Protein AF-A0A9D3RNU0-F1 (afdb_monomer)

Mean predicted aligned error: 7.94 Å

Structure (mmCIF, N/CA/C/O backbone):
data_AF-A0A9D3RNU0-F1
#
_entry.id   AF-A0A9D3RNU0-F1
#
loop_
_atom_site.group_PDB
_atom_site.id
_atom_site.type_symbol
_atom_site.label_atom_id
_atom_site.label_alt_id
_atom_site.label_comp_id
_atom_site.label_asym_id
_atom_site.label_entity_id
_atom_site.label_seq_id
_atom_site.pdbx_PDB_ins_code
_atom_site.Cartn_x
_atom_site.Cartn_y
_atom_site.Cartn_z
_atom_site.occupancy
_atom_site.B_iso_or_equiv
_atom_site.auth_seq_id
_atom_site.auth_comp_id
_atom_site.auth_asym_id
_atom_site.auth_atom_id
_atom_site.pdbx_PDB_model_num
ATOM 1 N N . MET A 1 1 ? -12.317 -7.327 4.737 1.00 37.78 1 MET A N 1
ATOM 2 C CA . MET A 1 1 ? -13.292 -6.583 3.908 1.00 37.78 1 MET A CA 1
ATOM 3 C C . MET A 1 1 ? -12.790 -5.153 3.764 1.00 37.78 1 MET A C 1
ATOM 5 O O . MET A 1 1 ? -12.580 -4.507 4.781 1.00 37.78 1 MET A O 1
ATOM 9 N N . VAL A 1 2 ? -12.544 -4.694 2.536 1.00 40.94 2 VAL A N 1
ATOM 10 C CA . VAL A 1 2 ? -12.049 -3.340 2.224 1.00 40.94 2 VAL A CA 1
ATOM 11 C C . VAL A 1 2 ? -13.162 -2.317 2.520 1.00 40.94 2 VAL A C 1
ATOM 13 O O . VAL A 1 2 ? -14.301 -2.524 2.070 1.00 40.94 2 VAL A O 1
ATOM 16 N N . PRO A 1 3 ? -12.925 -1.252 3.308 1.00 47.69 3 PRO A N 1
ATOM 17 C CA . PRO A 1 3 ? -13.948 -0.243 3.524 1.00 47.69 3 PRO A CA 1
ATOM 18 C C . PRO A 1 3 ? -14.305 0.483 2.220 1.00 47.69 3 PRO A C 1
ATOM 20 O O . PRO A 1 3 ? -13.454 0.737 1.377 1.00 47.69 3 PRO A O 1
ATOM 23 N N . LYS A 1 4 ? -15.586 0.805 2.018 1.00 45.31 4 LYS A N 1
ATOM 24 C CA . LYS A 1 4 ? -16.019 1.540 0.822 1.00 45.31 4 LYS A CA 1
ATOM 25 C C . LYS A 1 4 ? -15.764 3.026 1.058 1.00 45.31 4 LYS A C 1
ATOM 27 O O . LYS A 1 4 ? -16.516 3.662 1.787 1.00 45.31 4 LYS A O 1
ATOM 32 N N . TRP A 1 5 ? -14.700 3.547 0.464 1.00 51.19 5 TRP A N 1
ATOM 33 C CA . TRP A 1 5 ? -14.446 4.981 0.358 1.00 51.19 5 TRP A CA 1
ATOM 34 C C . TRP A 1 5 ? -14.867 5.419 -1.049 1.00 51.19 5 TRP A C 1
ATOM 36 O O . TRP A 1 5 ? -14.580 4.711 -2.015 1.00 51.19 5 TRP A O 1
ATOM 46 N N . ASN A 1 6 ? -15.492 6.588 -1.194 1.00 46.59 6 ASN A N 1
ATOM 47 C CA . ASN A 1 6 ? -15.683 7.230 -2.499 1.00 46.59 6 ASN A CA 1
ATOM 48 C C . ASN A 1 6 ? -14.357 7.873 -2.952 1.00 46.59 6 ASN A C 1
ATOM 50 O O . ASN A 1 6 ? -14.267 9.083 -3.145 1.00 46.59 6 ASN A O 1
ATOM 54 N N . VAL A 1 7 ? -13.302 7.061 -3.075 1.00 53.31 7 VAL A N 1
ATOM 55 C CA . VAL A 1 7 ? -12.065 7.460 -3.761 1.00 53.31 7 VAL A CA 1
ATOM 56 C C . VAL A 1 7 ? -12.367 7.468 -5.261 1.00 53.31 7 VAL A C 1
ATOM 58 O O . VAL A 1 7 ? -13.111 6.595 -5.722 1.00 53.31 7 VAL A O 1
ATOM 61 N N . PRO A 1 8 ? -11.846 8.429 -6.046 1.00 50.91 8 PRO A N 1
ATOM 62 C CA . PRO A 1 8 ? -11.987 8.392 -7.495 1.00 50.91 8 PRO A CA 1
ATOM 63 C C . PRO A 1 8 ? -11.598 7.005 -8.029 1.00 50.91 8 PRO A C 1
ATOM 65 O O . PRO A 1 8 ? -10.488 6.531 -7.802 1.00 50.91 8 PRO A O 1
ATOM 68 N N . LYS A 1 9 ? -12.523 6.343 -8.737 1.00 57.38 9 LYS A N 1
ATOM 69 C CA . LYS A 1 9 ? -12.313 4.997 -9.311 1.00 57.38 9 LYS A CA 1
ATOM 70 C C . LYS A 1 9 ? -11.176 4.945 -10.340 1.00 57.38 9 LYS A C 1
ATOM 72 O O . LYS A 1 9 ? -10.755 3.863 -10.732 1.00 57.38 9 LYS A O 1
ATOM 77 N N . ARG A 1 10 ? -10.702 6.098 -10.822 1.00 72.56 10 ARG A N 1
ATOM 78 C CA . ARG A 1 10 ? -9.582 6.170 -11.764 1.00 72.56 10 ARG A CA 1
ATOM 79 C C . ARG A 1 10 ? -8.292 5.825 -11.014 1.00 72.56 10 ARG A C 1
ATOM 81 O O . ARG A 1 10 ? -7.988 6.452 -10.004 1.00 72.56 10 ARG A O 1
ATOM 88 N N . ASN A 1 11 ? -7.561 4.831 -11.514 1.00 84.75 11 ASN A N 1
ATOM 89 C CA . ASN A 1 11 ? -6.254 4.390 -11.009 1.00 84.75 11 ASN A CA 1
ATOM 90 C C . ASN A 1 11 ? -6.257 3.778 -9.598 1.00 84.75 11 ASN A C 1
ATOM 92 O O . ASN A 1 11 ? -5.215 3.749 -8.950 1.00 84.75 11 ASN A O 1
ATOM 96 N N . THR A 1 12 ? -7.401 3.298 -9.098 1.00 86.25 12 THR A N 1
ATOM 97 C CA . THR A 1 12 ? -7.461 2.575 -7.819 1.00 86.25 12 THR A CA 1
ATOM 98 C C . THR A 1 12 ? -7.912 1.133 -8.000 1.00 86.25 12 THR A C 1
ATOM 100 O O . THR A 1 12 ? -8.832 0.846 -8.765 1.00 86.25 12 THR A O 1
ATOM 103 N N . VAL A 1 13 ? -7.256 0.216 -7.288 1.00 89.06 13 VAL A N 1
ATOM 104 C CA . VAL A 1 13 ? -7.530 -1.225 -7.333 1.00 89.06 13 VAL A CA 1
ATOM 105 C C . VAL A 1 13 ? -7.698 -1.750 -5.910 1.00 89.06 13 VAL A C 1
ATOM 107 O O . VAL A 1 13 ? -6.865 -1.502 -5.041 1.00 89.06 13 VAL A O 1
ATOM 110 N N . CYS A 1 14 ? -8.790 -2.475 -5.663 1.00 88.62 14 CYS A N 1
ATOM 111 C CA . CYS A 1 14 ? -8.985 -3.220 -4.422 1.00 88.62 14 CYS A CA 1
ATOM 112 C C . CYS A 1 14 ? -8.319 -4.591 -4.560 1.00 88.62 14 CYS A C 1
ATOM 114 O O . CYS A 1 14 ? -8.783 -5.418 -5.345 1.00 88.62 14 CYS A O 1
ATOM 116 N N . LEU A 1 15 ? -7.274 -4.836 -3.779 1.00 89.94 15 LEU A N 1
ATOM 117 C CA . LEU A 1 15 ? -6.535 -6.093 -3.755 1.00 89.94 15 LEU A CA 1
ATOM 118 C C . LEU A 1 15 ? -6.904 -6.893 -2.507 1.00 89.94 15 LEU A C 1
ATOM 120 O O . LEU A 1 15 ? -6.940 -6.362 -1.393 1.00 89.94 15 LEU A O 1
ATOM 124 N N . CYS A 1 16 ? -7.173 -8.182 -2.695 1.00 90.31 16 CYS A N 1
ATOM 125 C CA . CYS A 1 16 ? -7.203 -9.159 -1.615 1.00 90.31 16 CYS A CA 1
ATOM 126 C C . CYS A 1 16 ? -5.868 -9.889 -1.655 1.00 90.31 16 CYS A C 1
ATOM 128 O O . CYS A 1 16 ? -5.707 -10.806 -2.450 1.00 90.31 16 CYS A O 1
ATOM 130 N N . GLN A 1 17 ? -4.937 -9.440 -0.823 1.00 89.69 17 GLN A N 1
ATOM 131 C CA . GLN A 1 17 ? -3.545 -9.869 -0.837 1.00 89.69 17 GLN A CA 1
ATOM 132 C C . GLN A 1 17 ? -3.482 -11.345 -0.456 1.00 89.69 17 GLN A C 1
ATOM 134 O O . GLN A 1 17 ? -3.903 -11.734 0.647 1.00 89.69 17 GLN A O 1
ATOM 139 N N . ARG A 1 18 ? -3.048 -12.161 -1.416 1.00 91.75 18 ARG A N 1
ATOM 140 C CA . ARG A 1 18 ? -3.060 -13.619 -1.342 1.00 91.75 18 ARG A CA 1
ATOM 141 C C . ARG A 1 18 ? -1.631 -14.129 -1.473 1.00 91.75 18 ARG A C 1
ATOM 143 O O . ARG A 1 18 ? -0.861 -13.586 -2.245 1.00 91.75 18 ARG A O 1
ATOM 150 N N . PHE A 1 19 ? -1.270 -15.137 -0.695 1.00 90.19 19 PHE A N 1
ATOM 151 C CA . PHE A 1 19 ? 0.031 -15.795 -0.783 1.00 90.19 19 PHE A CA 1
ATOM 152 C C . PHE A 1 19 ? -0.128 -17.257 -0.404 1.00 90.19 19 PHE A C 1
ATOM 154 O O . PHE A 1 19 ? -0.797 -17.553 0.596 1.00 90.19 19 PHE A O 1
ATOM 161 N N . ASN A 1 20 ? 0.457 -18.157 -1.197 1.00 89.75 20 ASN A N 1
ATOM 162 C CA . ASN A 1 20 ? 0.258 -19.604 -1.089 1.00 89.75 20 ASN A CA 1
ATOM 163 C C . ASN A 1 20 ? -1.231 -19.968 -0.967 1.00 89.75 20 ASN A C 1
ATOM 165 O O . ASN A 1 20 ? -1.643 -20.700 -0.062 1.00 89.75 20 ASN A O 1
ATOM 169 N N . ASN A 1 21 ? -2.054 -19.384 -1.849 1.00 89.81 21 ASN A N 1
ATOM 170 C CA . ASN A 1 21 ? -3.502 -19.566 -1.906 1.00 89.81 21 ASN A CA 1
ATOM 171 C C . ASN A 1 21 ? -4.257 -19.216 -0.601 1.00 89.81 21 ASN A C 1
ATOM 173 O O . ASN A 1 21 ? -5.359 -19.707 -0.344 1.00 89.81 21 ASN A O 1
ATOM 177 N N . ARG A 1 22 ? -3.684 -18.354 0.248 1.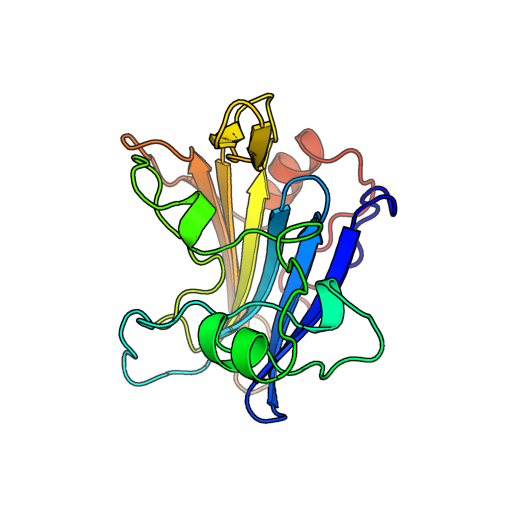00 88.06 22 ARG A N 1
ATOM 178 C CA . ARG A 1 22 ? -4.315 -17.867 1.485 1.00 88.06 22 ARG A CA 1
ATOM 179 C C . ARG A 1 22 ? -4.413 -16.352 1.481 1.00 88.06 22 ARG A C 1
ATOM 181 O O . ARG A 1 22 ? -3.453 -15.667 1.155 1.00 88.06 22 ARG A O 1
ATOM 188 N N . TYR A 1 23 ? -5.573 -15.827 1.867 1.00 88.62 23 TYR A N 1
ATOM 189 C CA . TYR A 1 23 ? -5.774 -14.388 2.026 1.00 88.62 23 TYR A CA 1
ATOM 190 C C . TYR A 1 23 ? -5.229 -13.911 3.368 1.00 88.62 23 TYR A C 1
ATOM 192 O O . TYR A 1 23 ? -5.632 -14.423 4.414 1.00 88.62 23 TYR A O 1
ATOM 200 N N . HIS A 1 24 ? -4.383 -12.885 3.337 1.00 85.00 24 HIS A N 1
ATOM 201 C CA . HIS A 1 24 ? -3.739 -12.343 4.539 1.00 85.00 24 HIS A CA 1
ATOM 202 C C . HIS A 1 24 ? -4.326 -10.990 4.932 1.00 85.00 24 HIS A C 1
ATOM 204 O O . HIS A 1 24 ? -4.732 -10.772 6.076 1.00 85.00 24 HIS A O 1
ATOM 210 N N . PHE A 1 25 ? -4.437 -10.080 3.968 1.00 87.06 25 PHE A N 1
ATOM 211 C CA . PHE A 1 25 ? -4.963 -8.738 4.186 1.00 87.06 25 PHE A CA 1
ATOM 212 C C . PHE A 1 25 ? -5.603 -8.180 2.918 1.00 87.06 25 PHE A C 1
ATOM 214 O O . PHE A 1 25 ? -5.673 -8.837 1.882 1.00 87.06 25 PHE A O 1
ATOM 221 N N . ALA A 1 26 ? -6.159 -6.979 3.010 1.00 88.06 26 ALA A N 1
ATOM 222 C CA . ALA A 1 26 ? -6.728 -6.304 1.859 1.00 88.06 26 ALA A CA 1
ATOM 223 C C . ALA A 1 26 ? -6.190 -4.884 1.748 1.00 88.06 26 ALA A C 1
ATOM 225 O O . ALA A 1 26 ? -6.038 -4.204 2.761 1.00 88.06 26 ALA A O 1
ATOM 226 N N . THR A 1 27 ? -5.959 -4.429 0.524 1.00 87.75 27 THR A N 1
ATOM 227 C CA . THR A 1 27 ? -5.306 -3.151 0.243 1.00 87.75 27 THR A CA 1
ATOM 228 C C . THR A 1 27 ? -6.082 -2.397 -0.823 1.00 87.75 27 THR A C 1
ATOM 230 O O . THR A 1 27 ? -6.485 -2.974 -1.830 1.00 87.75 27 THR A O 1
ATOM 233 N N . LEU A 1 28 ? -6.304 -1.100 -0.610 1.00 87.12 28 LEU A N 1
ATOM 234 C CA . LEU A 1 28 ? -6.672 -0.195 -1.692 1.00 87.12 28 LEU A CA 1
ATOM 235 C C . LEU A 1 28 ? -5.388 0.411 -2.244 1.00 87.12 28 LEU A C 1
ATOM 237 O O . LEU A 1 28 ? -4.721 1.196 -1.568 1.00 87.12 28 LEU A O 1
ATOM 241 N N . TYR A 1 29 ? -5.052 0.036 -3.466 1.00 88.94 29 TYR A N 1
ATOM 242 C CA . TYR A 1 29 ? -3.827 0.438 -4.130 1.00 88.94 29 TYR A CA 1
ATOM 243 C C . TYR A 1 29 ? -4.099 1.536 -5.156 1.00 88.94 29 TYR A C 1
ATOM 245 O O . TYR A 1 29 ? -5.125 1.500 -5.836 1.00 88.94 29 TYR A O 1
ATOM 253 N N . ASN A 1 30 ? -3.196 2.509 -5.273 1.00 89.50 30 ASN A N 1
ATOM 254 C CA . ASN A 1 30 ? -3.224 3.521 -6.322 1.00 89.50 30 ASN A CA 1
ATOM 255 C C . ASN A 1 30 ? -2.161 3.196 -7.374 1.00 89.50 30 ASN A C 1
ATOM 257 O O . ASN A 1 30 ? -0.973 3.305 -7.088 1.00 89.50 30 ASN A O 1
ATOM 261 N N . THR A 1 31 ? -2.574 2.837 -8.587 1.00 91.00 31 THR A N 1
ATOM 262 C CA . THR A 1 31 ? -1.656 2.430 -9.661 1.00 91.00 31 THR A CA 1
ATOM 263 C C . THR A 1 31 ? -0.909 3.600 -10.294 1.00 91.00 31 THR A C 1
ATOM 265 O O . THR A 1 31 ? 0.168 3.404 -10.842 1.00 91.00 31 THR A O 1
ATOM 268 N N . TYR A 1 32 ? -1.437 4.823 -10.188 1.00 89.06 32 TYR A N 1
ATOM 269 C CA . TYR A 1 32 ? -0.759 6.027 -10.678 1.00 89.06 32 TYR A CA 1
ATOM 270 C C . TYR A 1 32 ? 0.329 6.493 -9.706 1.00 89.06 32 TYR A C 1
ATOM 272 O O . TYR A 1 32 ? 1.450 6.773 -10.109 1.00 89.06 32 TYR A O 1
ATOM 280 N N . HIS A 1 33 ? 0.009 6.526 -8.412 1.00 88.38 33 HIS A N 1
ATOM 281 C CA . HIS A 1 33 ? 0.956 6.908 -7.359 1.00 88.38 33 HIS A CA 1
ATOM 282 C C . HIS A 1 33 ? 1.867 5.750 -6.918 1.00 88.38 33 HIS A C 1
ATOM 284 O O . HIS A 1 33 ? 2.814 5.976 -6.169 1.00 88.38 33 HIS A O 1
ATOM 290 N N . ARG A 1 34 ? 1.574 4.523 -7.371 1.00 92.12 34 ARG A N 1
ATOM 291 C CA . ARG A 1 34 ? 2.289 3.272 -7.067 1.00 92.12 34 ARG A CA 1
ATOM 292 C C . ARG A 1 34 ? 2.453 3.010 -5.569 1.00 92.12 34 ARG A C 1
ATOM 294 O O . ARG A 1 34 ? 3.485 2.538 -5.101 1.00 92.12 34 ARG A O 1
ATOM 301 N N . ILE A 1 35 ? 1.398 3.287 -4.808 1.00 87.81 35 ILE A N 1
ATOM 302 C CA . ILE A 1 35 ? 1.373 3.126 -3.351 1.00 87.81 35 ILE A CA 1
ATOM 303 C C . ILE A 1 35 ? 0.053 2.538 -2.867 1.00 87.81 35 ILE A C 1
ATOM 305 O O . ILE A 1 35 ? -1.021 2.777 -3.424 1.00 87.81 35 ILE A O 1
ATOM 309 N N . ALA A 1 36 ? 0.129 1.823 -1.750 1.00 87.69 36 ALA A N 1
ATOM 310 C CA . ALA A 1 36 ? -1.043 1.469 -0.972 1.00 87.69 36 ALA A CA 1
ATOM 311 C C . ALA A 1 36 ? -1.615 2.730 -0.298 1.00 87.69 36 ALA A C 1
ATOM 313 O O . ALA A 1 36 ? -0.942 3.374 0.505 1.00 87.69 36 ALA A O 1
ATOM 314 N N . ILE A 1 37 ? -2.865 3.078 -0.616 1.00 84.12 37 ILE A N 1
ATOM 315 C CA . ILE A 1 37 ? -3.596 4.171 0.045 1.00 84.12 37 ILE A CA 1
ATOM 316 C C . ILE A 1 37 ? -3.939 3.744 1.470 1.00 84.12 37 ILE A C 1
ATOM 318 O O . ILE A 1 37 ? -3.731 4.498 2.420 1.00 84.12 37 ILE A O 1
ATOM 322 N N . TYR A 1 38 ? -4.457 2.525 1.618 1.00 83.62 38 TYR A N 1
ATOM 323 C CA . TYR A 1 38 ? -4.626 1.887 2.914 1.00 83.62 38 TYR A CA 1
ATOM 324 C C . TYR A 1 38 ? -4.607 0.365 2.800 1.00 83.62 38 TYR A C 1
ATOM 326 O O . TYR A 1 38 ? -4.964 -0.200 1.765 1.00 83.62 38 TYR A O 1
ATOM 334 N N . SER A 1 39 ? -4.270 -0.286 3.907 1.00 86.19 39 SER A N 1
ATOM 335 C CA . SER A 1 39 ? -4.348 -1.731 4.104 1.00 86.19 39 SER A CA 1
ATOM 336 C C . SER A 1 39 ? -5.180 -2.037 5.345 1.00 86.19 39 SER A C 1
ATOM 338 O O . SER A 1 39 ? -5.138 -1.297 6.325 1.00 86.19 39 SER A O 1
ATOM 340 N N . ALA A 1 40 ? -5.943 -3.124 5.310 1.00 85.44 40 ALA A N 1
ATOM 341 C CA . ALA A 1 40 ? -6.768 -3.603 6.409 1.00 85.44 40 ALA A CA 1
ATOM 342 C C . ALA A 1 40 ? -6.533 -5.096 6.628 1.00 85.44 40 ALA A C 1
ATOM 344 O O . ALA A 1 40 ? -6.612 -5.892 5.689 1.00 85.44 40 ALA A O 1
ATOM 345 N N . TYR A 1 41 ? -6.278 -5.478 7.874 1.00 81.88 41 TYR A N 1
ATOM 346 C CA . TYR A 1 41 ? -5.862 -6.830 8.217 1.00 81.88 41 TYR A CA 1
ATOM 347 C C . TYR A 1 41 ? -6.381 -7.264 9.584 1.00 81.88 41 TYR A C 1
ATOM 349 O O . TYR A 1 41 ? -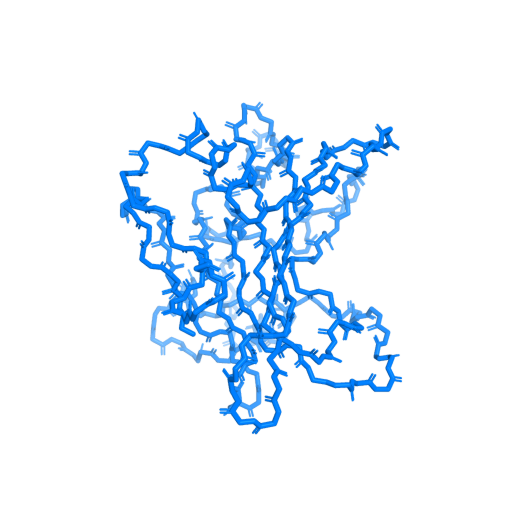6.744 -6.454 10.444 1.00 81.88 41 TYR A O 1
ATOM 357 N N . ARG A 1 42 ? -6.433 -8.586 9.764 1.00 76.38 42 ARG A N 1
ATOM 358 C CA . ARG A 1 42 ? -6.655 -9.210 11.065 1.00 76.38 42 ARG A CA 1
ATOM 359 C C . ARG A 1 42 ? -5.285 -9.522 11.644 1.00 76.38 42 ARG A C 1
ATOM 361 O O . ARG A 1 42 ? -4.619 -10.451 11.213 1.00 76.38 42 ARG A O 1
ATOM 368 N N . PHE A 1 43 ? -4.879 -8.733 12.622 1.00 67.94 43 PHE A N 1
ATOM 369 C CA . PHE A 1 43 ? -3.752 -9.002 13.496 1.00 67.94 43 PHE A CA 1
ATOM 370 C C . PHE A 1 43 ? -4.071 -10.456 14.103 1.00 67.94 43 PHE A C 1
ATOM 372 O O . PHE A 1 43 ? -5.186 -10.686 14.569 1.00 67.94 43 PHE A O 1
ATOM 379 N N . GLN A 1 44 ? -3.137 -11.441 14.086 1.00 62.19 44 GLN A N 1
ATOM 380 C CA . GLN A 1 44 ? -3.043 -12.792 14.776 1.00 62.19 44 GLN A CA 1
ATOM 381 C C . GLN A 1 44 ? -1.674 -13.203 15.476 1.00 62.19 44 GLN A C 1
ATOM 383 O O . GLN A 1 44 ? -0.742 -13.501 14.763 1.00 62.19 44 GLN A O 1
ATOM 388 N N . THR A 1 45 ? -1.474 -13.367 16.794 1.00 54.94 45 THR A N 1
ATOM 389 C CA . THR A 1 45 ? -0.118 -13.472 17.458 1.00 54.94 45 THR A CA 1
ATOM 390 C C . THR A 1 45 ? 0.870 -14.375 16.728 1.00 54.94 45 THR A C 1
ATOM 392 O O . THR A 1 45 ? 0.869 -15.587 16.908 1.00 54.94 45 THR A O 1
ATOM 395 N N . GLY A 1 46 ? 1.698 -13.761 15.881 1.00 53.84 46 GLY A N 1
ATOM 396 C CA . GLY A 1 46 ? 2.816 -14.411 15.228 1.00 53.84 46 GLY A CA 1
ATOM 397 C C . GLY A 1 46 ? 4.006 -14.313 16.162 1.00 53.84 46 GLY A C 1
ATOM 398 O O . GLY A 1 46 ? 4.157 -13.306 16.853 1.00 53.84 46 GLY A O 1
ATOM 399 N N . GLY A 1 47 ? 4.851 -15.339 16.180 1.00 53.78 47 GLY A N 1
ATOM 400 C CA . GLY A 1 47 ? 6.044 -15.418 17.028 1.00 53.78 47 GLY A CA 1
ATOM 401 C C . GLY A 1 47 ? 7.167 -14.444 16.652 1.00 53.78 47 GLY A C 1
ATOM 402 O O . GLY A 1 47 ? 8.326 -14.826 16.715 1.00 53.78 47 GLY A O 1
ATOM 403 N N . GLY A 1 48 ? 6.848 -13.217 16.223 1.00 53.78 48 GLY A N 1
ATOM 404 C CA . GLY A 1 48 ? 7.845 -12.212 15.859 1.00 53.78 48 GLY A CA 1
ATOM 405 C C . GLY A 1 48 ? 8.595 -12.551 14.571 1.00 53.78 48 GLY A C 1
ATOM 406 O O . GLY A 1 48 ? 9.820 -12.578 14.563 1.00 53.78 48 GLY A O 1
ATOM 407 N N . GLY A 1 49 ? 7.871 -12.802 13.475 1.00 55.72 49 GLY A N 1
ATOM 408 C CA . GLY A 1 49 ? 8.496 -12.939 12.157 1.00 55.72 49 GLY A CA 1
ATOM 409 C C . GLY A 1 49 ? 9.264 -11.664 11.791 1.00 55.72 49 GLY A C 1
ATOM 410 O O . GLY A 1 49 ? 8.709 -10.565 11.871 1.00 55.72 49 GLY A O 1
ATOM 411 N N . GLY A 1 50 ? 10.540 -11.815 11.430 1.00 58.25 50 GLY A N 1
ATOM 412 C CA . GLY A 1 50 ? 11.419 -10.714 11.036 1.00 58.25 50 GLY A CA 1
ATOM 413 C C . GLY A 1 50 ? 10.956 -9.982 9.770 1.00 58.25 50 GLY A C 1
ATOM 414 O O . GLY A 1 50 ? 9.927 -10.300 9.166 1.00 58.25 50 GLY A O 1
ATOM 415 N N . ARG A 1 51 ? 11.726 -8.969 9.353 1.00 65.44 51 ARG A N 1
ATOM 416 C CA . ARG A 1 51 ? 11.502 -8.290 8.068 1.00 65.44 51 ARG A CA 1
ATOM 417 C C . ARG A 1 51 ? 11.735 -9.305 6.947 1.00 65.44 51 ARG A C 1
ATOM 419 O O . ARG A 1 51 ? 12.810 -9.893 6.878 1.00 65.44 51 ARG A O 1
ATOM 426 N N . GLU A 1 52 ? 10.729 -9.494 6.100 1.00 72.12 52 GLU A N 1
ATOM 427 C CA . GLU A 1 52 ? 10.867 -10.303 4.889 1.00 72.12 52 GLU A CA 1
ATOM 428 C C . GLU A 1 52 ? 11.967 -9.694 4.007 1.00 72.12 52 GLU A C 1
ATOM 430 O O . GLU A 1 52 ? 12.040 -8.469 3.842 1.00 72.12 52 GLU A O 1
ATOM 435 N N . LYS A 1 53 ? 12.867 -10.544 3.510 1.00 75.50 53 LYS A N 1
ATOM 436 C CA . LYS A 1 53 ? 14.008 -10.133 2.689 1.00 75.50 53 LYS A CA 1
ATOM 437 C C . LYS A 1 53 ? 13.569 -9.905 1.245 1.00 75.50 53 LYS A C 1
ATOM 439 O O . LYS A 1 53 ? 14.065 -8.972 0.610 1.00 75.50 53 LYS A O 1
ATOM 444 N N . TYR A 1 54 ? 12.646 -10.733 0.762 1.00 82.81 54 TYR A N 1
ATOM 445 C CA . TYR A 1 54 ? 12.182 -10.715 -0.620 1.00 82.81 54 TYR A CA 1
ATOM 446 C C . TYR A 1 54 ? 11.148 -9.614 -0.878 1.00 82.81 54 TYR A C 1
ATOM 448 O O . TYR A 1 54 ? 10.359 -9.250 -0.002 1.00 82.81 54 TYR A O 1
ATOM 456 N N . TRP A 1 55 ? 11.173 -9.060 -2.092 1.00 85.94 55 TRP A N 1
ATOM 457 C CA . TRP A 1 55 ? 10.186 -8.087 -2.546 1.00 85.94 55 TRP A CA 1
ATOM 458 C C . TRP A 1 55 ? 9.087 -8.804 -3.319 1.00 85.94 55 TRP A C 1
ATOM 460 O O . TRP A 1 55 ? 9.328 -9.355 -4.391 1.00 85.94 55 TRP A O 1
ATOM 470 N N . TYR A 1 56 ? 7.887 -8.792 -2.750 1.00 90.81 56 TYR A N 1
ATOM 471 C CA . TYR A 1 56 ? 6.713 -9.354 -3.394 1.00 90.81 56 TYR A CA 1
ATOM 472 C C . TYR A 1 56 ? 5.999 -8.277 -4.202 1.00 90.81 56 TYR A C 1
ATOM 474 O O . TYR A 1 56 ? 5.746 -7.175 -3.705 1.00 90.81 56 TYR A O 1
ATOM 482 N N . ILE A 1 57 ? 5.650 -8.626 -5.433 1.00 93.50 57 ILE A N 1
ATOM 483 C CA . ILE A 1 57 ? 4.812 -7.827 -6.321 1.00 93.50 57 ILE A CA 1
ATOM 484 C C . ILE A 1 57 ? 3.487 -8.540 -6.570 1.00 93.50 57 ILE A C 1
ATOM 486 O O . ILE A 1 57 ? 3.307 -9.709 -6.235 1.00 93.50 57 ILE A O 1
ATOM 490 N N . GLU A 1 58 ? 2.541 -7.815 -7.154 1.00 95.31 58 GLU A N 1
ATOM 491 C CA . GLU A 1 58 ? 1.208 -8.318 -7.464 1.00 95.31 58 GLU A CA 1
ATOM 492 C C . GLU A 1 58 ? 1.131 -8.644 -8.961 1.00 95.31 58 GLU A C 1
ATOM 494 O O . GLU A 1 58 ? 0.995 -7.713 -9.770 1.00 95.31 58 GLU A O 1
ATOM 499 N N . PRO A 1 59 ? 1.175 -9.927 -9.371 1.00 95.44 59 PRO A N 1
ATOM 500 C CA . PRO A 1 59 ? 1.103 -10.292 -10.788 1.00 95.44 59 PRO A CA 1
ATOM 501 C C . PRO A 1 59 ? -0.187 -9.762 -11.432 1.00 95.44 59 PRO A C 1
ATOM 503 O O . PRO A 1 59 ? -0.175 -9.216 -12.535 1.00 95.44 59 PRO A O 1
ATOM 506 N N . GLN A 1 60 ? -1.287 -9.773 -10.672 1.00 94.75 60 GLN A N 1
ATOM 507 C CA . GLN A 1 60 ? -2.588 -9.251 -11.092 1.00 94.75 60 GLN A CA 1
ATOM 508 C C . GLN A 1 60 ? -2.647 -7.728 -11.367 1.00 94.75 60 GLN A C 1
ATOM 510 O O . GLN A 1 60 ? -3.675 -7.240 -11.854 1.00 94.75 60 GLN A O 1
ATOM 515 N N . LEU A 1 61 ? -1.607 -6.952 -11.021 1.00 94.69 61 LEU A N 1
ATOM 516 C CA . LEU A 1 61 ? -1.474 -5.535 -11.402 1.00 94.69 61 LEU A CA 1
ATOM 517 C C . LEU A 1 61 ? -0.779 -5.341 -12.758 1.00 94.69 61 LEU A C 1
ATOM 519 O O . LEU A 1 61 ? -0.909 -4.262 -13.344 1.00 94.69 61 LEU A O 1
ATOM 523 N N . VAL A 1 62 ? -0.065 -6.359 -13.241 1.00 95.31 62 VAL A N 1
ATOM 524 C CA . VAL A 1 62 ? 0.559 -6.394 -14.571 1.00 95.31 62 VAL A CA 1
ATOM 525 C C . VAL A 1 62 ? -0.473 -6.869 -15.589 1.00 95.31 62 VAL A C 1
ATOM 527 O O . VAL A 1 62 ? -0.798 -6.138 -16.522 1.00 95.31 62 VAL A O 1
ATOM 530 N N . ASP A 1 63 ? -1.065 -8.039 -15.345 1.00 93.69 63 ASP A N 1
ATOM 531 C CA . ASP A 1 63 ? -2.124 -8.621 -16.168 1.00 93.69 63 ASP A CA 1
ATOM 532 C C . ASP A 1 63 ? -3.190 -9.268 -15.273 1.00 93.69 63 ASP A C 1
ATOM 534 O O . ASP A 1 63 ? -2.905 -10.049 -14.369 1.00 93.69 63 ASP A O 1
ATOM 538 N N . ARG A 1 64 ? -4.462 -8.949 -15.525 1.00 91.56 64 ARG A N 1
ATOM 539 C CA . ARG A 1 64 ? -5.589 -9.438 -14.715 1.00 91.56 64 ARG A CA 1
ATOM 540 C C . ARG A 1 64 ? -5.849 -10.939 -14.861 1.00 91.56 64 ARG A C 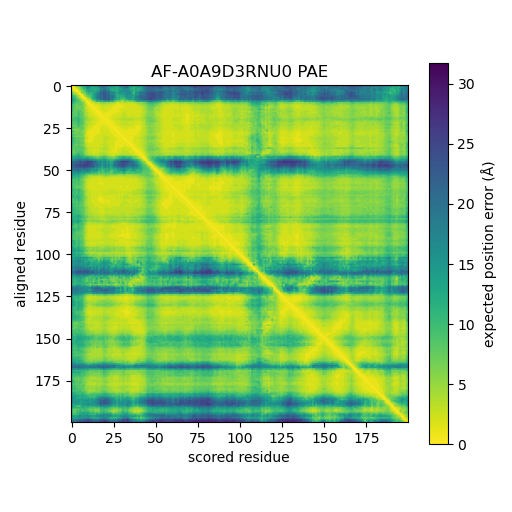1
ATOM 542 O O . ARG A 1 64 ? -6.600 -11.481 -14.049 1.00 91.56 64 ARG A O 1
ATOM 549 N N . SER A 1 65 ? -5.306 -11.571 -15.899 1.00 94.19 65 SER A N 1
ATOM 550 C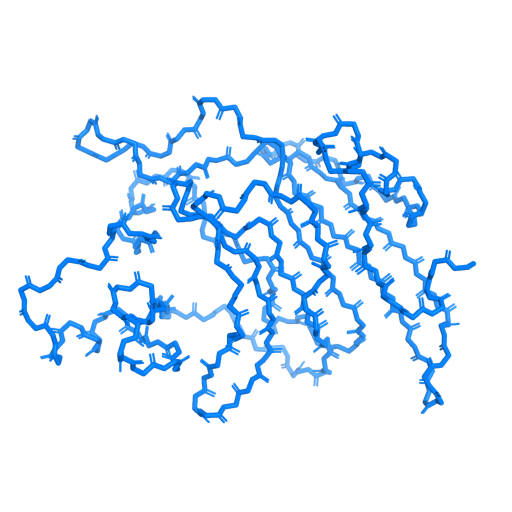 CA . SER A 1 65 ? -5.399 -13.013 -16.139 1.00 94.19 65 SER A CA 1
ATOM 551 C C . SER A 1 65 ? -4.383 -13.824 -15.330 1.00 94.19 65 SER A C 1
ATOM 553 O O . SER A 1 65 ? -4.568 -15.030 -15.174 1.00 94.19 65 SER A O 1
ATOM 555 N N . TRP A 1 66 ? -3.342 -13.178 -14.792 1.00 94.81 66 TRP A N 1
ATOM 556 C CA . TRP A 1 66 ? -2.288 -13.844 -14.030 1.00 94.81 66 TRP A CA 1
ATOM 557 C C . TRP A 1 66 ? -2.757 -14.281 -12.639 1.00 94.81 66 TRP A C 1
ATOM 559 O O . TRP A 1 66 ? -3.842 -13.921 -12.162 1.00 94.81 66 TRP A O 1
ATOM 569 N N . ASN A 1 67 ? -1.922 -15.089 -11.980 1.00 93.75 67 ASN A N 1
ATOM 570 C CA . ASN A 1 67 ? -2.176 -15.548 -10.622 1.00 93.75 67 ASN A CA 1
ATOM 571 C C . ASN A 1 67 ? -2.379 -14.350 -9.669 1.00 93.75 67 ASN A C 1
ATOM 573 O O . ASN A 1 67 ? -1.801 -13.277 -9.823 1.00 93.75 67 ASN A O 1
ATOM 577 N N . LYS A 1 68 ? -3.260 -14.532 -8.685 1.00 94.06 68 LYS A N 1
ATOM 578 C CA . LYS A 1 68 ? -3.564 -13.534 -7.649 1.00 94.06 68 LYS A CA 1
ATOM 579 C C . LYS A 1 68 ? -2.705 -13.699 -6.400 1.00 94.06 68 LYS A C 1
ATOM 581 O O . LYS A 1 68 ? -2.885 -12.939 -5.455 1.00 94.06 68 LYS A O 1
ATOM 586 N N . ASP A 1 69 ? -1.876 -14.740 -6.348 1.00 94.31 69 ASP A N 1
ATOM 587 C CA . ASP A 1 69 ? -0.860 -14.847 -5.311 1.00 94.31 69 ASP A CA 1
ATOM 588 C C . ASP A 1 69 ? 0.240 -13.819 -5.581 1.00 94.31 69 ASP A C 1
ATOM 590 O O . ASP A 1 69 ? 0.663 -13.647 -6.720 1.00 94.31 69 ASP A O 1
ATOM 594 N N . MET A 1 70 ? 0.655 -13.105 -4.538 1.00 92.94 70 MET A N 1
ATOM 595 C CA . MET A 1 70 ? 1.832 -12.251 -4.579 1.00 92.94 70 MET A CA 1
ATOM 596 C C . MET A 1 70 ? 3.067 -13.129 -4.781 1.00 92.94 70 MET A C 1
ATOM 598 O O . MET A 1 70 ? 3.185 -14.194 -4.168 1.00 92.94 70 MET A O 1
ATOM 602 N N . GLU A 1 71 ? 3.987 -12.674 -5.620 1.00 93.25 71 GLU A N 1
ATOM 603 C CA . GLU A 1 71 ? 5.163 -13.442 -6.028 1.00 93.25 71 GLU A CA 1
ATOM 604 C C . GLU A 1 71 ? 6.416 -12.583 -5.907 1.00 93.25 71 GLU A C 1
ATOM 606 O O . GLU A 1 71 ? 6.357 -11.354 -6.009 1.00 93.25 71 GLU A O 1
ATOM 611 N N . VAL A 1 72 ? 7.545 -13.240 -5.648 1.00 92.69 72 VAL A N 1
ATOM 612 C CA . VAL A 1 72 ? 8.852 -12.587 -5.626 1.00 92.69 72 VAL A CA 1
ATOM 613 C C . VAL A 1 72 ? 9.148 -12.057 -7.031 1.00 92.69 72 VAL A C 1
ATOM 615 O O . VAL A 1 72 ? 8.913 -12.751 -8.020 1.00 92.69 72 VAL A O 1
ATOM 618 N N . GLU A 1 73 ? 9.622 -10.812 -7.121 1.00 91.56 73 GLU A N 1
ATOM 619 C CA . GLU A 1 73 ? 9.855 -10.125 -8.400 1.00 91.56 73 GLU A CA 1
ATOM 620 C C . GLU A 1 73 ? 10.747 -10.946 -9.347 1.00 91.56 73 GLU A C 1
ATOM 622 O O . GLU A 1 73 ? 10.431 -11.083 -10.531 1.00 91.56 73 GLU A O 1
ATOM 627 N N . GLU A 1 74 ? 11.816 -11.547 -8.816 1.00 90.31 74 GLU A N 1
ATOM 628 C CA . GLU A 1 74 ? 12.740 -12.384 -9.581 1.00 90.31 74 GLU A CA 1
ATOM 629 C C . GLU A 1 74 ? 12.082 -13.668 -10.117 1.00 90.31 74 GLU A C 1
ATOM 631 O O . GLU A 1 74 ? 12.291 -14.025 -11.277 1.00 90.31 74 GLU A O 1
ATOM 636 N N . ASP A 1 75 ? 11.247 -14.336 -9.316 1.00 92.94 75 ASP A N 1
ATOM 637 C CA . ASP A 1 75 ? 10.567 -15.575 -9.719 1.00 92.94 75 ASP A CA 1
ATOM 638 C C . ASP A 1 75 ? 9.527 -15.307 -10.818 1.00 92.94 75 ASP A C 1
ATOM 640 O O . ASP A 1 75 ? 9.424 -16.059 -11.794 1.00 92.94 75 ASP A O 1
ATOM 644 N N . LEU A 1 76 ? 8.795 -14.192 -10.710 1.00 92.88 76 LEU A N 1
ATOM 645 C CA . LEU A 1 76 ? 7.833 -13.786 -11.734 1.00 92.88 76 LEU A CA 1
ATOM 646 C C . LEU A 1 76 ? 8.540 -13.451 -13.059 1.00 92.88 76 LEU A C 1
ATOM 648 O O . LEU A 1 76 ? 8.026 -13.765 -14.134 1.00 92.88 76 LEU A O 1
ATOM 652 N N . ALA A 1 77 ? 9.739 -12.858 -12.999 1.00 92.50 77 ALA A N 1
ATOM 653 C CA . ALA A 1 77 ? 10.537 -12.527 -14.180 1.00 92.50 77 ALA A CA 1
ATOM 654 C C . ALA A 1 77 ? 10.978 -13.766 -14.976 1.00 92.50 77 ALA A C 1
ATOM 656 O O . ALA A 1 77 ? 11.007 -13.713 -16.208 1.00 92.50 77 ALA A O 1
ATOM 657 N N . ILE A 1 78 ? 11.266 -14.887 -14.303 1.00 91.88 78 ILE A N 1
ATOM 658 C CA . ILE A 1 78 ? 11.636 -16.156 -14.956 1.00 91.88 78 ILE A CA 1
ATOM 659 C C . ILE A 1 78 ? 10.490 -16.664 -15.843 1.00 91.88 78 ILE A C 1
ATOM 661 O O . ILE A 1 78 ? 10.720 -17.088 -16.975 1.00 91.88 78 ILE A O 1
ATOM 665 N N . ASN A 1 79 ? 9.251 -16.578 -15.354 1.00 90.69 79 ASN A N 1
ATOM 666 C CA . ASN A 1 79 ? 8.068 -17.078 -16.061 1.00 90.69 79 ASN A CA 1
ATOM 667 C C . ASN A 1 79 ? 7.507 -16.088 -17.099 1.00 90.69 79 ASN A C 1
ATOM 669 O O . ASN A 1 79 ? 6.741 -16.482 -17.980 1.00 90.69 79 ASN A O 1
ATOM 673 N N . HIS A 1 80 ? 7.891 -14.810 -17.019 1.00 92.56 80 HIS A N 1
ATOM 674 C CA . HIS A 1 80 ? 7.371 -13.727 -17.859 1.00 92.56 80 HIS A CA 1
ATOM 675 C C . HIS A 1 80 ? 8.495 -12.855 -18.442 1.00 92.56 80 HIS A C 1
ATOM 677 O O . HIS A 1 80 ? 8.477 -11.626 -18.331 1.00 92.56 80 HIS A O 1
ATOM 683 N N . MET A 1 81 ? 9.483 -13.494 -19.078 1.00 90.75 81 MET A N 1
ATOM 684 C CA . MET A 1 81 ? 10.632 -12.803 -19.670 1.00 90.75 81 MET A CA 1
ATOM 685 C C . MET A 1 81 ? 10.216 -11.694 -20.647 1.00 90.75 81 MET A C 1
ATOM 687 O O . MET A 1 81 ? 9.363 -11.881 -21.513 1.00 90.75 81 MET A O 1
ATOM 691 N N . GLY A 1 82 ? 10.864 -10.534 -20.521 1.00 91.31 82 GLY A N 1
ATOM 692 C CA . GLY A 1 82 ? 10.621 -9.365 -21.372 1.00 91.31 82 GLY A CA 1
ATOM 693 C C . GLY A 1 82 ? 9.405 -8.521 -20.977 1.00 91.31 82 GLY A C 1
ATOM 694 O O . GLY A 1 82 ? 9.154 -7.496 -21.611 1.00 91.31 82 GLY A O 1
ATOM 695 N N . VAL A 1 83 ? 8.665 -8.897 -19.930 1.00 95.06 83 VAL A N 1
ATOM 696 C CA . VAL A 1 83 ? 7.540 -8.102 -19.426 1.00 95.06 83 VAL A CA 1
ATOM 697 C C . VAL A 1 83 ? 8.018 -7.102 -18.373 1.00 95.06 83 VAL A C 1
ATOM 699 O O . VAL A 1 83 ? 8.708 -7.454 -17.422 1.00 95.06 83 VAL A O 1
ATOM 702 N N . TYR A 1 84 ? 7.613 -5.838 -18.512 1.00 94.44 84 TYR A N 1
ATOM 703 C CA . TYR A 1 84 ? 7.882 -4.807 -17.511 1.00 94.44 84 TYR A CA 1
ATOM 704 C C . TYR A 1 84 ? 6.768 -4.742 -16.458 1.00 94.44 84 TYR A C 1
ATOM 706 O O . TYR A 1 84 ? 5.631 -4.374 -16.756 1.00 94.44 84 TYR A O 1
ATOM 714 N N . PHE A 1 85 ? 7.097 -5.036 -15.199 1.00 96.00 85 PHE A N 1
ATOM 715 C CA . PHE A 1 85 ? 6.114 -5.099 -14.109 1.00 96.00 85 PHE A CA 1
ATOM 716 C C . PHE A 1 85 ? 5.776 -3.735 -13.490 1.00 96.00 85 PHE A C 1
ATOM 718 O O . PHE A 1 85 ? 4.727 -3.570 -12.865 1.00 96.00 85 PHE A O 1
ATOM 725 N N . GLY A 1 86 ? 6.639 -2.734 -13.681 1.00 94.06 86 GLY A N 1
ATOM 726 C CA . GLY A 1 86 ? 6.589 -1.451 -12.974 1.00 94.06 86 GLY A CA 1
ATOM 727 C C . GLY A 1 86 ? 5.588 -0.431 -13.523 1.00 94.06 86 GLY A C 1
ATOM 728 O O . GLY A 1 86 ? 5.571 0.717 -13.067 1.00 94.06 86 GLY A O 1
ATOM 729 N N . GLN A 1 87 ? 4.763 -0.794 -14.511 1.00 93.56 87 GLN A N 1
ATOM 730 C CA . GLN A 1 87 ? 3.818 0.141 -15.129 1.00 93.56 87 GLN A CA 1
ATOM 731 C C . GLN A 1 87 ? 2.809 0.668 -14.101 1.00 93.56 87 GLN A C 1
ATOM 733 O O . GLN A 1 87 ? 2.650 1.883 -13.944 1.00 93.56 87 GLN A O 1
ATOM 738 N N . SER A 1 88 ? 2.201 -0.258 -13.357 1.00 93.56 88 SER A N 1
ATOM 739 C CA . SER A 1 88 ? 1.096 -0.003 -12.427 1.00 93.56 88 SER A CA 1
ATOM 740 C C . SER A 1 88 ? 1.466 -0.213 -10.961 1.00 93.56 88 SER A C 1
ATOM 742 O O . SER A 1 88 ? 0.586 -0.079 -10.116 1.00 93.56 88 SER A O 1
ATOM 744 N N . GLN A 1 89 ? 2.719 -0.559 -10.648 1.00 94.31 89 GLN A N 1
ATOM 745 C CA . GLN A 1 89 ? 3.182 -0.801 -9.281 1.00 94.31 89 GLN A CA 1
ATOM 746 C C . GLN A 1 89 ? 4.651 -0.425 -9.079 1.00 94.31 89 GLN A C 1
ATOM 748 O O . GLN A 1 89 ? 5.398 -0.267 -10.046 1.00 94.31 89 GLN A O 1
ATOM 753 N N . ALA A 1 90 ? 5.040 -0.249 -7.818 1.00 93.69 90 ALA A N 1
ATOM 754 C CA . ALA A 1 90 ? 6.421 0.010 -7.427 1.00 93.69 90 ALA A CA 1
ATOM 755 C C . ALA A 1 90 ? 7.244 -1.283 -7.474 1.00 93.69 90 ALA A C 1
ATOM 757 O O . ALA A 1 90 ? 6.763 -2.335 -7.049 1.00 93.69 90 ALA A O 1
ATOM 758 N N . LEU A 1 91 ? 8.479 -1.183 -7.950 1.00 93.56 91 LEU A N 1
ATOM 759 C CA . LEU A 1 91 ? 9.455 -2.274 -7.957 1.00 93.56 91 LEU A CA 1
ATOM 760 C C . LEU A 1 91 ? 10.520 -2.045 -6.890 1.00 93.56 91 LEU A C 1
ATOM 762 O O . LEU A 1 91 ? 10.667 -0.931 -6.377 1.00 93.56 91 LEU A O 1
ATOM 766 N N . ASN A 1 92 ? 11.288 -3.084 -6.563 1.00 90.94 92 ASN A N 1
ATOM 767 C CA . ASN A 1 92 ? 12.357 -2.946 -5.577 1.00 90.94 92 ASN A CA 1
ATOM 768 C C . ASN A 1 92 ? 13.387 -1.884 -6.010 1.00 90.94 92 ASN A C 1
ATOM 770 O O . ASN A 1 92 ? 13.820 -1.061 -5.200 1.00 90.94 92 ASN A O 1
ATOM 774 N N . GLU A 1 93 ? 13.704 -1.838 -7.306 1.00 92.06 93 GLU A N 1
ATOM 775 C CA . GLU A 1 93 ? 14.639 -0.878 -7.896 1.00 92.06 93 GLU A CA 1
ATOM 776 C C . GLU A 1 93 ? 14.225 0.586 -7.693 1.00 92.06 93 GLU A C 1
ATOM 778 O O . GLU A 1 93 ? 15.096 1.454 -7.574 1.00 92.06 93 GLU A O 1
ATOM 783 N N . ASP A 1 94 ? 12.923 0.872 -7.566 1.00 93.25 94 ASP A N 1
ATOM 784 C CA . ASP A 1 94 ? 12.433 2.229 -7.320 1.00 93.25 94 ASP A CA 1
ATOM 785 C C . ASP A 1 94 ? 13.004 2.798 -6.006 1.00 93.25 94 ASP A C 1
ATOM 787 O O . ASP A 1 94 ? 13.248 3.997 -5.923 1.00 93.25 94 ASP A O 1
ATOM 791 N N . TYR A 1 95 ? 13.311 1.955 -5.015 1.00 90.50 95 TYR A N 1
ATOM 792 C CA . TYR A 1 95 ? 13.834 2.370 -3.707 1.00 90.50 95 TYR A CA 1
ATOM 793 C C . TYR A 1 95 ? 15.361 2.267 -3.569 1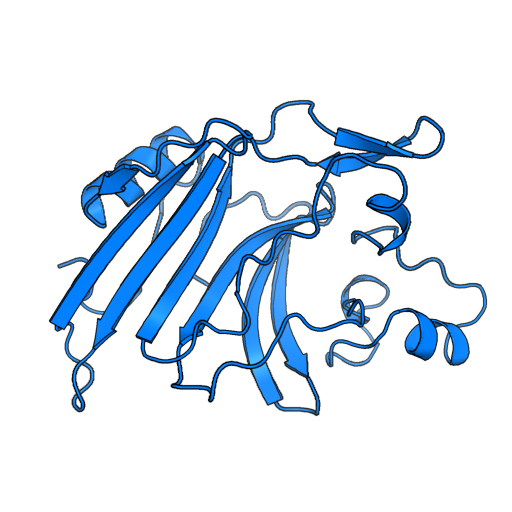.00 90.50 95 TY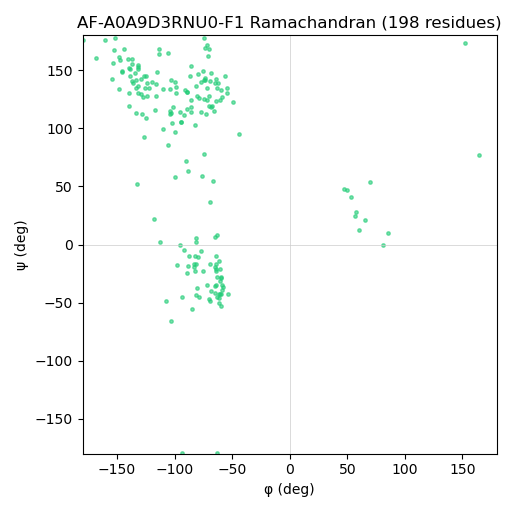R A C 1
ATOM 795 O O . TYR A 1 95 ? 15.938 2.895 -2.678 1.00 90.50 95 TYR A O 1
ATOM 803 N N . ILE A 1 96 ? 16.038 1.510 -4.439 1.00 90.19 96 ILE A N 1
ATOM 804 C CA . ILE A 1 96 ? 17.501 1.336 -4.395 1.00 90.19 96 ILE A CA 1
ATOM 805 C C . ILE A 1 96 ? 18.202 2.687 -4.602 1.00 90.19 96 ILE A C 1
ATOM 807 O O . ILE A 1 96 ? 17.790 3.473 -5.452 1.00 90.19 96 ILE A O 1
ATOM 811 N N . ASN A 1 97 ? 19.276 2.968 -3.860 1.00 89.94 97 ASN A N 1
ATOM 812 C CA . ASN A 1 97 ? 20.021 4.238 -3.928 1.00 89.94 97 ASN A CA 1
ATOM 813 C C . ASN A 1 97 ? 19.162 5.485 -3.642 1.00 89.94 97 ASN A C 1
ATOM 815 O O . ASN A 1 97 ? 19.450 6.573 -4.136 1.00 89.94 97 ASN A O 1
ATOM 819 N N . THR A 1 98 ? 18.098 5.329 -2.855 1.00 88.38 98 THR A N 1
ATOM 820 C CA . THR A 1 98 ? 17.325 6.445 -2.304 1.00 88.38 98 THR A CA 1
ATOM 821 C C . THR A 1 98 ? 17.487 6.479 -0.789 1.00 88.38 98 THR A C 1
ATOM 823 O O . THR A 1 98 ? 17.900 5.495 -0.178 1.00 88.38 98 THR A O 1
ATOM 826 N N . THR A 1 99 ? 17.132 7.599 -0.164 1.00 87.62 99 THR A N 1
ATOM 827 C CA . THR A 1 99 ? 17.046 7.707 1.301 1.00 87.62 99 THR A CA 1
ATOM 828 C C . THR A 1 99 ? 15.730 7.149 1.856 1.00 87.62 99 THR A C 1
ATOM 830 O O . THR A 1 99 ? 15.491 7.240 3.056 1.00 87.62 99 THR A O 1
ATOM 833 N N . TYR A 1 100 ? 14.849 6.606 1.005 1.00 85.62 100 TYR A N 1
ATOM 834 C CA . TYR A 1 100 ? 13.515 6.160 1.396 1.00 85.62 100 TYR A CA 1
ATOM 835 C C . TYR A 1 100 ? 13.455 4.657 1.638 1.00 85.62 100 TYR A C 1
ATOM 837 O O . TYR A 1 100 ? 13.889 3.841 0.825 1.00 85.62 100 TYR A O 1
ATOM 845 N N . ASP A 1 101 ? 12.800 4.293 2.735 1.00 84.25 101 ASP A N 1
ATOM 846 C CA . ASP A 1 101 ? 12.549 2.909 3.098 1.00 84.25 101 ASP A CA 1
ATOM 847 C C . ASP A 1 101 ? 11.281 2.327 2.458 1.00 84.25 101 ASP A C 1
ATOM 849 O O . ASP A 1 101 ? 10.260 2.991 2.236 1.00 84.25 101 ASP A O 1
ATOM 853 N N . ARG A 1 102 ? 11.302 1.002 2.290 1.00 82.75 102 ARG A N 1
ATOM 854 C CA . ARG A 1 102 ? 10.135 0.186 1.923 1.00 82.75 102 ARG A CA 1
ATOM 855 C C . ARG A 1 102 ? 9.202 0.028 3.134 1.00 82.75 102 ARG A C 1
ATOM 857 O O . ARG A 1 102 ? 9.224 -0.987 3.836 1.00 82.75 102 ARG A O 1
ATOM 864 N N . GLY A 1 103 ? 8.423 1.069 3.426 1.00 70.38 103 GLY A N 1
ATOM 865 C CA . GLY A 1 103 ? 7.544 1.127 4.600 1.00 70.38 103 GLY A CA 1
ATOM 866 C C . GLY A 1 103 ? 6.307 0.224 4.491 1.00 70.38 103 GLY 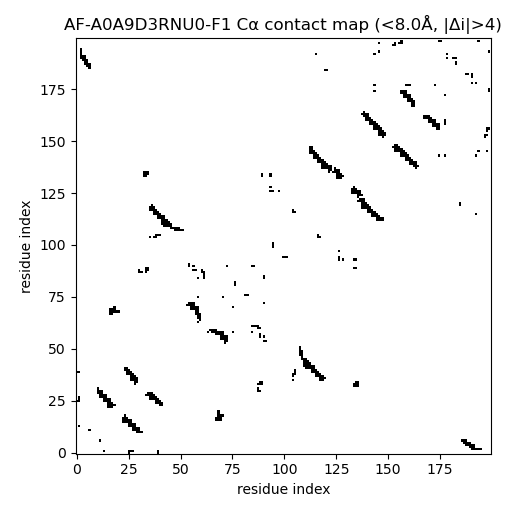A C 1
ATOM 867 O O . GLY A 1 103 ? 5.393 0.499 3.711 1.00 70.38 103 GLY A O 1
ATOM 868 N N . HIS A 1 104 ? 6.224 -0.823 5.310 1.00 67.75 104 HIS A N 1
ATOM 869 C CA . HIS A 1 104 ? 5.072 -1.728 5.326 1.00 67.75 104 HIS A CA 1
ATOM 870 C C . HIS A 1 104 ? 3.862 -1.071 6.010 1.00 67.75 104 HIS A C 1
ATOM 872 O O . HIS A 1 104 ? 3.938 -0.682 7.173 1.00 67.75 104 HIS A O 1
ATOM 878 N N . LEU A 1 105 ? 2.710 -1.005 5.328 1.00 66.12 105 LEU A N 1
ATOM 879 C CA . LEU A 1 105 ? 1.436 -0.606 5.961 1.00 66.12 105 LEU A CA 1
ATOM 880 C C . LEU A 1 105 ? 0.768 -1.745 6.745 1.00 66.12 105 LEU A C 1
ATOM 882 O O . LEU A 1 105 ? -0.176 -1.512 7.501 1.00 66.12 105 LEU A O 1
ATOM 886 N N . ASN A 1 106 ? 1.278 -2.964 6.578 1.00 61.84 106 ASN A N 1
ATOM 887 C CA . ASN A 1 106 ? 0.969 -4.136 7.384 1.00 61.84 106 ASN A CA 1
ATOM 888 C C . ASN A 1 106 ? 2.290 -4.739 7.901 1.00 61.84 106 ASN A C 1
ATOM 890 O O . ASN A 1 106 ? 2.932 -5.485 7.166 1.00 61.84 106 ASN A O 1
ATOM 894 N N . PRO A 1 107 ? 2.760 -4.365 9.103 1.00 59.41 107 PRO A N 1
ATOM 895 C CA . PRO A 1 107 ? 4.029 -4.869 9.632 1.00 59.41 107 PRO A CA 1
ATOM 896 C C . PRO A 1 107 ? 3.975 -6.361 10.004 1.00 59.41 107 PRO A C 1
ATOM 898 O O . PRO A 1 107 ? 3.013 -6.805 10.622 1.00 59.41 107 PRO A O 1
ATOM 901 N N . ASN A 1 108 ? 5.041 -7.118 9.728 1.00 55.34 108 ASN A N 1
ATOM 902 C CA . ASN A 1 108 ? 5.104 -8.576 9.955 1.00 55.34 108 ASN A CA 1
ATOM 903 C C . ASN A 1 108 ? 4.875 -9.007 11.416 1.00 55.34 108 ASN A C 1
ATOM 905 O O . ASN A 1 108 ? 4.254 -10.035 11.679 1.00 55.34 108 ASN A O 1
ATOM 909 N N . GLY A 1 109 ? 5.334 -8.207 12.384 1.00 50.03 109 GLY A N 1
ATOM 910 C CA . GLY A 1 109 ? 5.126 -8.474 13.814 1.00 50.03 109 GLY A CA 1
ATOM 911 C C . GLY A 1 109 ? 3.717 -8.134 14.302 1.00 50.03 109 GLY A C 1
ATOM 912 O O . GLY A 1 109 ? 3.375 -8.364 15.463 1.00 50.03 109 GLY A O 1
ATOM 913 N N . HIS A 1 110 ? 2.883 -7.547 13.442 1.00 47.88 110 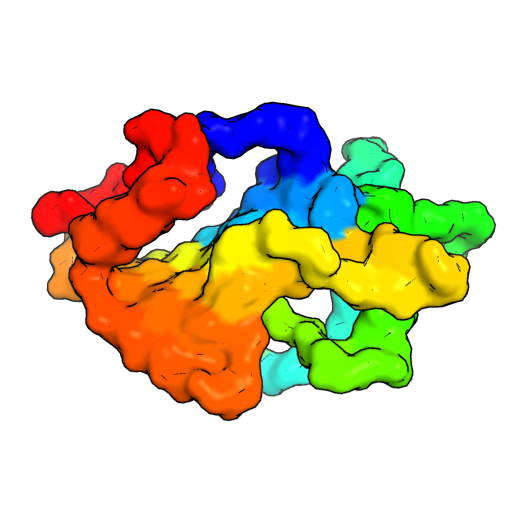HIS A N 1
ATOM 914 C CA . HIS A 1 110 ? 1.593 -7.034 13.832 1.00 47.88 110 HIS A CA 1
ATOM 915 C C . HIS A 1 110 ? 0.497 -8.077 13.696 1.00 47.88 110 HIS A C 1
ATOM 917 O O . HIS A 1 110 ? -0.454 -7.874 12.941 1.00 47.88 110 HIS A O 1
ATOM 923 N N . HIS A 1 111 ? 0.484 -9.074 14.585 1.00 53.31 111 HIS A N 1
ATOM 924 C CA . HIS A 1 111 ? -0.638 -9.993 14.625 1.00 53.31 111 HIS A CA 1
ATOM 925 C C . HIS A 1 111 ? -1.340 -10.230 16.074 1.00 53.31 111 HIS A C 1
ATOM 927 O O . HIS A 1 111 ? -0.694 -10.688 16.990 1.00 53.31 111 HIS A O 1
ATOM 933 N N . THR A 1 112 ? -2.627 -9.797 16.329 1.00 41.16 112 THR A N 1
ATOM 934 C CA . THR A 1 112 ? -3.899 -10.069 17.178 1.00 41.16 112 THR A CA 1
ATOM 935 C C . THR A 1 112 ? -5.021 -8.936 17.290 1.00 41.16 112 THR A C 1
ATOM 937 O O . THR A 1 112 ? -5.101 -8.233 18.297 1.00 41.16 112 THR A O 1
ATOM 940 N N . GLY A 1 113 ? -5.911 -8.651 16.313 1.00 53.44 113 GLY A N 1
ATOM 941 C CA . GLY A 1 113 ? -6.935 -7.552 16.358 1.00 53.44 113 GLY A CA 1
ATOM 942 C C . GLY A 1 113 ? -7.349 -6.994 14.976 1.00 53.44 113 GLY A C 1
ATOM 943 O O . GLY A 1 113 ? -6.764 -7.377 13.976 1.00 53.44 113 GLY A O 1
ATOM 944 N N . LEU A 1 114 ? -8.346 -6.112 14.829 1.00 58.28 114 LEU A N 1
ATOM 945 C CA . LEU A 1 114 ? -8.569 -5.449 13.526 1.00 58.28 114 LEU A CA 1
ATOM 946 C C . LEU A 1 114 ? -7.685 -4.213 13.430 1.00 58.28 114 LEU A C 1
ATOM 948 O O . LEU A 1 114 ? -7.761 -3.340 14.289 1.00 58.28 114 LEU A O 1
ATOM 952 N N . ARG A 1 115 ? -6.866 -4.124 12.383 1.00 69.31 115 ARG A N 1
ATOM 953 C CA . ARG A 1 115 ? -6.046 -2.942 12.110 1.00 69.31 115 ARG A CA 1
ATOM 954 C C . ARG A 1 115 ? -6.284 -2.447 10.693 1.00 69.31 115 ARG A C 1
ATOM 956 O O . ARG A 1 115 ? -6.507 -3.234 9.772 1.00 69.31 115 ARG A O 1
ATOM 963 N N . ALA A 1 116 ? -6.244 -1.134 10.539 1.00 68.50 116 ALA A N 1
ATOM 964 C CA . ALA A 1 116 ? -6.210 -0.455 9.259 1.00 68.50 116 ALA A CA 1
ATOM 965 C C . ALA A 1 116 ? -5.098 0.593 9.306 1.00 68.50 116 ALA A C 1
ATOM 967 O O . ALA A 1 116 ? -4.959 1.286 10.306 1.00 68.50 116 ALA A O 1
ATOM 968 N N . GLY A 1 117 ? -4.300 0.712 8.257 1.00 68.31 117 GLY A N 1
ATOM 969 C CA . GLY A 1 117 ? -3.285 1.757 8.149 1.00 68.31 117 GLY A CA 1
ATOM 970 C C . GLY A 1 117 ? -3.285 2.354 6.758 1.00 68.31 117 GLY A C 1
ATOM 971 O O . GLY A 1 117 ? -3.720 1.692 5.820 1.00 68.31 117 GLY A O 1
ATOM 972 N N . GLY A 1 118 ? -2.816 3.586 6.613 1.00 73.38 118 GLY A N 1
ATOM 973 C CA . GLY A 1 118 ? -2.823 4.273 5.329 1.00 73.38 118 GLY A CA 1
ATOM 974 C C . GLY A 1 118 ? -1.853 5.439 5.234 1.00 73.38 118 GLY A C 1
ATOM 975 O O . GLY A 1 118 ? -1.171 5.784 6.197 1.00 73.38 118 GLY A O 1
ATOM 976 N N . ARG A 1 119 ? -1.796 6.018 4.033 1.00 74.12 119 ARG A N 1
ATOM 977 C CA . ARG A 1 119 ? -0.880 7.087 3.611 1.00 74.12 119 ARG A CA 1
ATOM 978 C C . ARG A 1 119 ? -1.678 8.265 3.037 1.00 74.12 119 ARG A C 1
ATOM 980 O O . ARG A 1 119 ? -2.615 8.033 2.271 1.00 74.12 119 ARG A O 1
ATOM 987 N N . HIS A 1 120 ? -1.348 9.502 3.415 1.00 70.00 120 HIS A N 1
ATOM 988 C CA . HIS A 1 120 ? -2.021 10.735 2.959 1.00 70.00 120 HIS A CA 1
ATOM 989 C C . HIS A 1 120 ? -1.217 11.998 3.348 1.00 70.00 120 HIS A C 1
ATOM 991 O O . HIS A 1 120 ? -0.515 11.881 4.334 1.00 70.00 120 HIS A O 1
ATOM 997 N N . PRO A 1 121 ? -1.369 13.213 2.767 1.00 57.03 121 PRO A N 1
ATOM 998 C CA . PRO A 1 121 ? -1.678 13.593 1.392 1.00 57.03 121 PRO A CA 1
ATOM 999 C C . PRO A 1 121 ? -0.523 13.309 0.433 1.00 57.03 121 PRO A C 1
ATOM 1001 O O . PRO A 1 121 ? 0.594 13.000 0.838 1.00 57.03 121 PRO A O 1
ATOM 1004 N N . PHE A 1 122 ? -0.847 13.414 -0.854 1.00 62.28 122 PHE A N 1
ATOM 1005 C CA . PHE A 1 122 ? 0.067 13.258 -1.979 1.00 62.28 122 PHE A CA 1
ATOM 1006 C C . PHE A 1 122 ? 0.347 14.651 -2.544 1.00 62.28 122 PHE A C 1
ATOM 1008 O O . PHE A 1 122 ? -0.359 15.119 -3.439 1.00 62.28 122 PHE A O 1
ATOM 1015 N N . GLN A 1 123 ? 1.319 15.361 -1.976 1.00 57.31 123 GLN A N 1
ATOM 1016 C CA . GLN A 1 123 ? 1.902 16.508 -2.673 1.00 57.31 123 GLN A CA 1
ATOM 1017 C C . GLN A 1 123 ? 2.764 16.002 -3.841 1.00 57.31 123 GLN A C 1
ATOM 1019 O O . GLN A 1 123 ? 2.967 14.791 -3.986 1.00 57.31 123 GLN A O 1
ATOM 1024 N N . ASN A 1 124 ? 3.242 16.909 -4.704 1.00 66.19 124 ASN A N 1
ATOM 1025 C CA . ASN A 1 124 ? 4.155 16.619 -5.823 1.00 66.19 124 ASN A CA 1
ATOM 1026 C C . ASN A 1 124 ? 5.544 16.161 -5.327 1.00 66.19 124 ASN A C 1
ATOM 1028 O O . ASN A 1 124 ? 6.566 16.734 -5.686 1.00 66.19 124 ASN A O 1
ATOM 1032 N N . ASN A 1 125 ? 5.577 15.123 -4.499 1.00 84.94 125 ASN A N 1
ATOM 1033 C CA . ASN A 1 125 ? 6.764 14.505 -3.954 1.00 84.94 125 ASN A CA 1
ATOM 1034 C C . ASN A 1 125 ? 6.833 13.063 -4.456 1.00 84.94 125 ASN A C 1
ATOM 1036 O O . ASN A 1 125 ? 5.947 12.242 -4.201 1.00 84.94 125 ASN A O 1
ATOM 1040 N N . TRP A 1 126 ? 7.863 12.775 -5.237 1.00 89.56 126 TRP A N 1
ATOM 1041 C CA . TRP A 1 126 ? 8.013 11.516 -5.945 1.00 89.56 126 TRP A CA 1
ATOM 1042 C C . TRP A 1 126 ? 9.448 11.045 -5.826 1.00 89.56 126 TRP A C 1
ATOM 1044 O O . TRP A 1 126 ? 10.385 11.826 -5.966 1.00 89.56 126 TRP A O 1
ATOM 1054 N N . ILE A 1 127 ? 9.614 9.742 -5.656 1.00 90.62 127 ILE A N 1
ATOM 1055 C CA . ILE A 1 127 ? 10.870 9.094 -5.978 1.00 90.62 127 ILE A CA 1
ATOM 1056 C C . ILE A 1 127 ? 11.034 9.167 -7.497 1.00 90.62 127 ILE A C 1
ATOM 1058 O O . ILE A 1 127 ? 10.189 8.666 -8.248 1.00 90.62 127 ILE A O 1
ATOM 1062 N N . ILE A 1 128 ? 12.105 9.825 -7.934 1.00 90.81 128 ILE A N 1
ATOM 1063 C CA . ILE A 1 128 ? 12.452 9.993 -9.343 1.00 90.81 128 ILE A CA 1
ATOM 1064 C C . ILE A 1 128 ? 13.517 8.962 -9.717 1.00 90.81 128 ILE A C 1
ATOM 1066 O O . ILE A 1 128 ? 14.542 8.852 -9.046 1.00 90.81 128 ILE A O 1
ATOM 1070 N N . LYS A 1 129 ? 13.298 8.232 -10.813 1.00 90.31 129 LYS A N 1
ATOM 1071 C CA . LYS A 1 129 ? 14.288 7.329 -11.417 1.00 90.31 129 LYS A CA 1
ATOM 1072 C C . LYS A 1 129 ? 14.438 7.659 -12.884 1.00 90.31 129 LYS A C 1
ATOM 1074 O O . LYS A 1 129 ? 13.440 7.701 -13.597 1.00 90.31 129 LYS A O 1
ATOM 1079 N N . ASN A 1 130 ? 15.669 7.891 -13.333 1.00 89.19 130 ASN A N 1
ATOM 1080 C CA . ASN A 1 130 ? 15.964 8.238 -14.726 1.00 89.19 130 ASN A CA 1
ATOM 1081 C C . ASN A 1 130 ? 15.070 9.391 -15.229 1.00 89.19 130 ASN A C 1
ATOM 1083 O O . ASN A 1 130 ? 14.435 9.282 -16.272 1.00 89.19 130 ASN A O 1
ATOM 1087 N N . ASN A 1 131 ? 14.955 10.458 -14.428 1.00 89.06 131 ASN A N 1
ATOM 1088 C CA . ASN A 1 131 ? 14.081 11.620 -14.659 1.00 89.06 131 ASN A CA 1
ATOM 1089 C C . ASN A 1 131 ? 12.570 11.333 -14.744 1.00 89.06 131 ASN A C 1
ATOM 1091 O O . ASN A 1 131 ? 11.802 12.224 -15.097 1.00 89.06 131 ASN A O 1
ATOM 1095 N N . ASN A 1 132 ? 12.118 10.136 -14.362 1.00 89.69 132 ASN A N 1
ATOM 1096 C CA . ASN A 1 132 ? 10.707 9.767 -14.365 1.00 89.69 132 ASN A CA 1
ATOM 1097 C C . ASN A 1 132 ? 10.150 9.626 -12.939 1.00 89.69 132 ASN A C 1
ATOM 1099 O O . ASN A 1 132 ? 10.766 8.948 -12.110 1.00 89.69 132 ASN A O 1
ATOM 1103 N N . PRO A 1 133 ? 8.970 10.200 -12.634 1.00 91.38 133 PRO A N 1
ATOM 1104 C CA . PRO A 1 133 ? 8.299 9.983 -11.359 1.00 91.38 133 PRO A CA 1
ATOM 1105 C C . PRO A 1 133 ? 7.795 8.542 -11.256 1.00 91.38 133 PRO A C 1
ATOM 1107 O O . PRO A 1 133 ? 6.958 8.078 -12.041 1.00 91.38 133 PRO A O 1
ATOM 1110 N N . ARG A 1 134 ? 8.318 7.819 -10.265 1.00 93.56 134 ARG A N 1
ATOM 1111 C CA . ARG A 1 134 ? 8.013 6.407 -10.042 1.00 93.56 134 ARG A CA 1
ATOM 1112 C C . ARG A 1 134 ? 7.044 6.220 -8.893 1.00 93.56 134 ARG A C 1
ATOM 1114 O O . ARG A 1 134 ? 5.909 5.813 -9.120 1.00 93.56 134 ARG A O 1
ATOM 1121 N N . VAL A 1 135 ? 7.443 6.549 -7.674 1.00 92.00 135 VAL A N 1
ATOM 1122 C CA . VAL A 1 135 ? 6.639 6.234 -6.487 1.00 92.00 135 VAL A CA 1
ATOM 1123 C C . VAL A 1 135 ? 6.358 7.500 -5.706 1.00 92.00 135 VAL A C 1
ATOM 1125 O O . VAL A 1 135 ? 7.278 8.247 -5.391 1.00 92.00 135 VAL A O 1
ATOM 1128 N N . ASN A 1 136 ? 5.091 7.764 -5.404 1.00 90.00 136 ASN A N 1
ATOM 1129 C CA . ASN A 1 136 ? 4.728 8.943 -4.631 1.00 90.00 136 ASN A CA 1
ATOM 1130 C C . ASN A 1 136 ? 5.092 8.767 -3.149 1.00 90.00 136 ASN A C 1
ATOM 1132 O O . ASN A 1 136 ? 4.924 7.689 -2.569 1.00 90.00 136 ASN A O 1
ATOM 1136 N N . ILE A 1 137 ? 5.562 9.849 -2.538 1.00 87.94 137 ILE A N 1
ATOM 1137 C CA . ILE A 1 137 ? 5.928 9.893 -1.126 1.00 87.94 137 ILE A CA 1
ATOM 1138 C C . ILE A 1 137 ? 4.787 10.582 -0.369 1.00 87.94 137 ILE A C 1
ATOM 1140 O O . ILE A 1 137 ? 4.489 11.740 -0.656 1.00 87.94 137 ILE A O 1
ATOM 1144 N N . PRO A 1 138 ? 4.125 9.896 0.578 1.00 85.19 138 PRO A N 1
ATOM 1145 C CA . PRO A 1 138 ? 3.055 10.506 1.358 1.00 85.19 138 PRO A CA 1
ATOM 1146 C C . PRO A 1 138 ? 3.617 11.448 2.420 1.00 85.19 138 PRO A C 1
ATOM 1148 O O . PRO A 1 138 ? 4.671 11.155 2.984 1.00 85.19 138 PRO A O 1
ATOM 1151 N N . ASP A 1 139 ? 2.882 12.504 2.772 1.00 83.06 139 ASP A N 1
ATOM 1152 C CA . ASP A 1 139 ? 3.337 13.412 3.837 1.00 83.06 139 ASP A CA 1
ATOM 1153 C C . ASP A 1 139 ? 3.003 12.887 5.248 1.00 83.06 139 ASP A C 1
ATOM 1155 O O . ASP A 1 139 ? 3.647 13.272 6.219 1.00 83.06 139 ASP A O 1
ATOM 1159 N N . TYR A 1 140 ? 2.005 12.004 5.383 1.00 82.31 140 TYR A N 1
ATOM 1160 C CA . TYR A 1 140 ? 1.548 11.425 6.651 1.00 82.31 140 TYR A CA 1
ATOM 1161 C C . TYR A 1 140 ? 1.231 9.938 6.505 1.00 82.31 140 TYR A C 1
ATOM 1163 O O . TYR A 1 140 ? 0.796 9.432 5.462 1.00 82.31 140 TYR A O 1
ATOM 1171 N N . ILE A 1 141 ? 1.383 9.245 7.625 1.00 85.81 141 ILE A N 1
ATOM 1172 C CA . ILE A 1 141 ? 1.013 7.850 7.811 1.00 85.81 141 ILE A CA 1
ATOM 1173 C C . ILE A 1 141 ? 0.051 7.786 8.992 1.00 85.81 141 ILE A C 1
ATOM 1175 O O . ILE A 1 141 ? 0.234 8.460 10.005 1.00 85.81 141 ILE A O 1
ATOM 1179 N N . TRP A 1 142 ? -0.986 6.966 8.873 1.00 87.31 142 TRP A N 1
ATOM 1180 C CA . TRP A 1 142 ? -1.952 6.757 9.942 1.00 87.31 142 TRP A CA 1
ATOM 1181 C C . TRP A 1 142 ? -2.210 5.277 10.189 1.00 87.31 142 TRP A C 1
ATOM 1183 O O . TRP A 1 142 ? -2.063 4.432 9.304 1.00 87.31 142 TRP A O 1
ATOM 1193 N N . ASN A 1 143 ? -2.629 4.969 11.411 1.00 89.19 143 ASN A N 1
ATOM 1194 C CA . ASN A 1 143 ? -3.098 3.659 11.825 1.00 89.19 143 ASN A CA 1
ATOM 1195 C C . ASN A 1 143 ? -4.391 3.803 12.634 1.00 89.19 143 ASN A C 1
ATOM 1197 O O . ASN A 1 143 ? -4.592 4.777 13.350 1.00 89.19 143 ASN A O 1
ATOM 1201 N N . ALA A 1 144 ? -5.265 2.818 12.525 1.00 89.44 144 ALA A N 1
ATOM 1202 C CA . ALA A 1 144 ? -6.463 2.649 13.315 1.00 89.44 144 ALA A CA 1
ATOM 1203 C C . ALA A 1 144 ? -6.518 1.197 13.783 1.00 89.44 144 ALA A C 1
ATOM 1205 O O . ALA A 1 144 ? -6.227 0.278 13.012 1.00 89.44 144 ALA A O 1
ATOM 1206 N N . TYR A 1 145 ? -6.959 0.974 15.014 1.00 88.38 145 TYR A N 1
ATOM 1207 C CA . TYR A 1 145 ? -7.161 -0.363 15.549 1.00 88.38 145 TYR A CA 1
ATOM 1208 C C . TYR A 1 145 ? -8.521 -0.504 16.222 1.00 88.38 145 TYR A C 1
ATOM 1210 O O . TYR A 1 145 ? -9.098 0.448 16.752 1.00 88.38 145 TYR A O 1
ATOM 1218 N N . CYS A 1 146 ? -9.013 -1.737 16.214 1.00 87.25 146 CYS A N 1
ATOM 1219 C CA . CYS A 1 146 ? -10.112 -2.177 17.041 1.00 87.25 146 CYS A CA 1
ATOM 1220 C C . CYS A 1 146 ? -9.852 -3.584 17.584 1.00 87.25 146 CYS A C 1
ATOM 1222 O O . CYS A 1 146 ? -9.716 -4.556 16.835 1.00 87.25 146 CYS A O 1
ATOM 1224 N N . CYS A 1 147 ? -9.807 -3.678 18.904 1.00 86.31 147 CYS A N 1
ATOM 1225 C CA . CYS A 1 147 ? -9.680 -4.909 19.660 1.00 86.31 147 CYS A CA 1
ATOM 1226 C C . CYS A 1 147 ? -11.072 -5.463 19.952 1.00 86.31 147 CYS A C 1
ATOM 1228 O O . CYS A 1 147 ? -11.941 -4.731 20.427 1.00 86.31 147 CYS A O 1
ATOM 1230 N N . LEU A 1 148 ? -11.267 -6.750 19.676 1.00 84.25 148 LEU A N 1
ATOM 1231 C CA . LEU A 1 148 ? -12.529 -7.450 19.895 1.00 84.25 148 LEU A CA 1
ATOM 1232 C C . LEU A 1 148 ? -12.349 -8.528 20.964 1.00 84.25 148 LEU A C 1
ATOM 1234 O O . LEU A 1 148 ? -11.274 -9.122 21.059 1.00 84.25 148 LEU A O 1
ATOM 1238 N N . ASP A 1 149 ? -13.396 -8.797 21.736 1.00 83.44 149 ASP A N 1
ATOM 1239 C CA . ASP A 1 149 ? -13.454 -9.938 22.642 1.00 83.44 149 ASP A CA 1
ATOM 1240 C C . ASP A 1 149 ? -13.670 -11.257 21.877 1.00 83.44 149 ASP A C 1
ATOM 1242 O O . ASP A 1 149 ? -13.841 -11.288 20.654 1.00 83.44 149 ASP A O 1
ATOM 1246 N N . LYS A 1 150 ? -13.691 -12.378 22.611 1.00 82.62 150 LYS A N 1
ATOM 1247 C CA . LYS A 1 150 ? -13.932 -13.715 22.038 1.00 82.62 150 LYS A CA 1
ATOM 1248 C C . LYS A 1 150 ? -15.303 -13.851 21.356 1.00 82.62 150 LYS A C 1
ATOM 1250 O O . LYS A 1 150 ? -15.480 -14.744 20.536 1.00 82.62 150 LYS A O 1
ATOM 1255 N N . LYS A 1 151 ? -16.264 -12.987 21.693 1.00 83.38 151 LYS A N 1
ATOM 1256 C CA . LYS A 1 151 ? -17.625 -12.945 21.142 1.00 83.38 151 LYS A CA 1
ATOM 1257 C C . LYS A 1 151 ? -17.751 -11.937 19.983 1.00 83.38 151 LYS A C 1
ATOM 1259 O O . LYS A 1 151 ? -18.826 -11.813 19.404 1.00 83.38 151 LYS A O 1
ATOM 1264 N N . GLY A 1 152 ? -16.669 -11.239 19.620 1.00 78.69 152 GLY A N 1
ATOM 1265 C CA . GLY A 1 152 ? -16.639 -10.239 18.552 1.00 78.69 152 GLY A CA 1
ATOM 1266 C C . GLY A 1 152 ? -17.064 -8.827 18.974 1.00 78.69 152 GLY A C 1
ATOM 1267 O O . GLY A 1 152 ? -17.238 -7.968 18.104 1.00 78.69 152 GLY A O 1
ATOM 1268 N N . TRP A 1 153 ? -17.220 -8.560 20.271 1.00 82.62 153 TRP A N 1
ATOM 1269 C CA . TRP A 1 153 ? -17.569 -7.244 20.807 1.00 82.62 153 TRP A CA 1
ATOM 1270 C C . TRP A 1 153 ? -16.346 -6.335 20.924 1.00 82.62 153 TRP A C 1
ATOM 1272 O O . TRP A 1 153 ? -15.303 -6.790 21.386 1.00 82.62 153 TRP A O 1
ATOM 1282 N N . PRO A 1 154 ? -16.440 -5.051 20.536 1.00 83.81 154 PRO A N 1
ATOM 1283 C CA . PRO A 1 154 ? -15.348 -4.104 20.725 1.00 83.81 154 PRO A CA 1
ATOM 1284 C C . PRO A 1 154 ? -15.000 -3.935 22.203 1.00 83.81 154 PRO A C 1
ATOM 1286 O O . PRO A 1 154 ? -15.852 -3.565 23.002 1.00 83.81 154 PRO A O 1
ATOM 1289 N N . ILE A 1 155 ? -13.735 -4.173 22.538 1.00 86.69 155 ILE A N 1
ATOM 1290 C CA . ILE A 1 155 ? -13.166 -3.904 23.864 1.00 86.69 155 ILE A CA 1
ATOM 1291 C C . ILE A 1 155 ? -12.525 -2.517 23.876 1.00 86.69 155 ILE A C 1
ATOM 1293 O O . ILE A 1 155 ? -12.665 -1.755 24.826 1.00 86.69 155 ILE A O 1
ATOM 1297 N N . ARG A 1 156 ? -11.765 -2.205 22.823 1.00 87.19 156 ARG A N 1
ATOM 1298 C CA . ARG A 1 156 ? -10.990 -0.969 22.723 1.00 87.19 156 ARG A CA 1
ATOM 1299 C C . ARG A 1 156 ? -10.769 -0.618 21.269 1.00 87.19 156 ARG A C 1
ATOM 1301 O O . ARG A 1 156 ? -10.495 -1.494 20.452 1.00 87.19 156 ARG A O 1
ATOM 1308 N N . SER A 1 157 ? -10.816 0.662 20.955 1.00 89.50 157 SER A N 1
ATOM 1309 C CA . SER A 1 157 ? -10.454 1.167 19.642 1.00 89.50 157 SER A CA 1
ATOM 1310 C C . SER A 1 157 ? -9.685 2.475 19.768 1.00 89.50 157 SER A C 1
ATOM 1312 O O . SER A 1 157 ? -9.703 3.132 20.809 1.00 89.50 157 SER A O 1
ATOM 1314 N N . GLY A 1 158 ? -8.953 2.827 18.721 1.00 90.25 158 GLY A N 1
ATOM 1315 C CA . GLY A 1 158 ? -8.159 4.046 18.695 1.00 90.25 158 GLY A CA 1
ATOM 1316 C C . GLY A 1 158 ? -7.424 4.202 17.377 1.00 90.25 158 GLY A C 1
ATOM 1317 O O . GLY A 1 158 ? -7.482 3.333 16.504 1.00 90.25 158 GLY A O 1
ATOM 1318 N N . GLY A 1 159 ? -6.737 5.322 17.231 1.00 90.38 159 GLY A N 1
ATOM 1319 C CA . GLY A 1 159 ? -5.950 5.637 16.057 1.00 90.38 159 GLY A CA 1
ATOM 1320 C C . GLY A 1 159 ? -4.682 6.397 16.401 1.00 90.38 159 GLY A C 1
ATOM 1321 O O . GLY A 1 159 ? -4.489 6.862 17.522 1.00 90.38 159 GLY A O 1
ATOM 1322 N N . ALA A 1 160 ? -3.809 6.505 15.414 1.00 90.12 160 ALA A N 1
ATOM 1323 C CA . ALA A 1 160 ? -2.617 7.321 15.466 1.00 90.12 160 ALA A CA 1
ATOM 1324 C C . ALA A 1 160 ? -2.328 7.896 14.079 1.00 90.12 160 ALA A C 1
ATOM 1326 O O . ALA A 1 160 ? -2.622 7.262 13.064 1.00 90.12 160 ALA A O 1
ATOM 1327 N N . ILE A 1 161 ? -1.739 9.084 14.040 1.00 86.75 161 ILE A N 1
ATOM 1328 C CA . ILE A 1 161 ? -1.269 9.733 12.817 1.00 86.75 161 ILE A CA 1
ATOM 1329 C C . ILE A 1 161 ? 0.088 10.386 13.072 1.00 86.75 161 ILE A C 1
ATOM 1331 O O . ILE A 1 161 ? 0.359 10.872 14.169 1.00 86.75 161 ILE A O 1
ATOM 1335 N N . ALA A 1 162 ? 0.943 10.366 12.061 1.00 87.31 162 ALA A N 1
ATOM 1336 C CA . ALA A 1 162 ? 2.302 10.878 12.107 1.00 87.31 162 ALA A CA 1
ATOM 1337 C C . ALA A 1 162 ? 2.683 11.480 10.753 1.00 87.31 162 ALA A C 1
ATOM 1339 O O . ALA A 1 162 ? 2.220 11.001 9.717 1.00 87.31 162 ALA A O 1
ATOM 1340 N N . ASN A 1 163 ? 3.550 12.492 10.768 1.00 85.12 163 ASN A N 1
ATOM 1341 C CA . ASN A 1 163 ? 4.225 12.961 9.558 1.00 85.12 163 ASN A CA 1
ATOM 1342 C C . ASN A 1 163 ? 5.202 11.884 9.078 1.00 85.12 163 ASN A C 1
ATOM 1344 O O . ASN A 1 163 ? 5.786 11.171 9.887 1.00 85.12 163 ASN A O 1
ATOM 1348 N N . ASN A 1 164 ? 5.398 11.779 7.772 1.00 83.31 164 ASN A N 1
ATOM 1349 C CA . ASN A 1 164 ? 6.367 10.879 7.162 1.00 83.31 164 ASN A CA 1
ATOM 1350 C C . ASN A 1 164 ? 7.734 11.575 7.043 1.00 83.31 164 ASN A C 1
ATOM 1352 O O . ASN A 1 164 ? 8.209 11.857 5.945 1.00 83.31 164 ASN A O 1
ATOM 1356 N N . THR A 1 165 ? 8.320 11.926 8.188 1.00 81.25 165 THR A N 1
ATOM 1357 C CA . THR A 1 165 ? 9.613 12.618 8.289 1.00 81.25 165 THR A CA 1
ATOM 1358 C C . THR A 1 165 ? 10.461 12.009 9.405 1.00 81.25 165 THR A C 1
ATOM 1360 O O . THR A 1 165 ? 9.929 11.399 10.331 1.00 81.25 165 THR A O 1
ATOM 1363 N N . ASP A 1 166 ? 11.777 12.219 9.382 1.00 73.31 166 ASP A N 1
ATOM 1364 C CA . ASP A 1 166 ? 12.684 11.670 10.408 1.00 73.31 166 ASP A CA 1
ATOM 1365 C C . ASP A 1 166 ? 12.411 12.230 11.819 1.00 73.31 166 ASP A C 1
ATOM 1367 O O . ASP A 1 166 ? 12.721 11.605 12.830 1.00 73.31 166 ASP A O 1
ATOM 1371 N N . GLN A 1 167 ? 11.758 13.393 11.901 1.00 63.72 167 GLN A N 1
ATOM 1372 C CA . GLN A 1 167 ? 11.331 14.043 13.144 1.00 63.72 167 GLN A CA 1
ATOM 1373 C C . GLN A 1 167 ? 9.844 13.774 13.422 1.00 63.72 167 GLN A C 1
ATOM 1375 O O . GLN A 1 167 ? 9.015 14.684 13.502 1.00 63.72 167 GLN A O 1
ATOM 1380 N N . THR A 1 168 ? 9.482 12.497 13.525 1.00 67.88 168 THR A N 1
ATOM 1381 C CA . THR A 1 168 ? 8.085 12.089 13.706 1.00 67.88 168 THR A CA 1
ATOM 1382 C C . THR A 1 168 ? 7.616 12.262 15.155 1.00 67.88 168 THR A C 1
ATOM 1384 O O . THR A 1 168 ? 8.164 11.657 16.073 1.00 67.88 168 THR A O 1
ATOM 1387 N N . SER A 1 169 ? 6.510 12.989 15.354 1.00 75.25 169 SER A N 1
ATOM 1388 C CA . SER A 1 169 ? 5.697 12.895 16.575 1.00 75.25 169 SER A CA 1
ATOM 1389 C C . SER A 1 169 ? 4.427 12.091 16.290 1.00 75.25 169 SER A C 1
ATOM 1391 O O . SER A 1 169 ? 3.577 12.492 15.493 1.00 75.25 169 SER A O 1
ATOM 1393 N N . VAL A 1 170 ? 4.302 10.923 16.925 1.00 84.25 170 VAL A N 1
ATOM 1394 C CA . VAL A 1 170 ? 3.106 10.084 16.785 1.00 84.25 170 VAL A CA 1
ATOM 1395 C C . VAL A 1 170 ? 1.985 10.680 17.627 1.00 84.25 170 VAL A C 1
ATOM 1397 O O . VAL A 1 170 ? 2.048 10.687 18.856 1.00 84.25 170 VAL A O 1
ATOM 1400 N N . LYS A 1 171 ? 0.927 11.151 16.966 1.00 86.81 171 LYS A N 1
ATOM 1401 C CA . LYS A 1 171 ? -0.268 11.681 17.624 1.00 86.81 171 LYS A CA 1
ATOM 1402 C C . LYS A 1 171 ? -1.306 10.578 17.749 1.00 86.81 171 LYS A C 1
ATOM 1404 O O . LYS A 1 171 ? -1.932 10.194 16.762 1.00 86.81 171 LYS A O 1
ATOM 1409 N N . SER A 1 172 ? -1.477 10.065 18.963 1.00 88.75 172 SER A N 1
ATOM 1410 C CA . SER A 1 172 ? -2.576 9.149 19.285 1.00 88.75 172 SER A CA 1
ATOM 1411 C C . SER A 1 172 ? -3.897 9.914 19.359 1.00 88.75 172 SER A C 1
ATOM 1413 O O . SER A 1 172 ? -3.930 11.050 19.821 1.00 88.75 172 SER A O 1
ATOM 1415 N N . CYS A 1 173 ? -4.981 9.299 18.897 1.00 88.44 173 CYS A N 1
ATOM 1416 C CA . CYS A 1 173 ? -6.312 9.899 18.861 1.00 88.44 173 CYS A CA 1
ATOM 1417 C C . CYS A 1 173 ? -7.413 8.830 18.940 1.00 88.44 173 CYS A C 1
ATOM 1419 O O . CYS A 1 173 ? -7.176 7.626 18.793 1.00 88.44 173 CYS A O 1
ATOM 1421 N N . THR A 1 174 ? -8.645 9.264 19.174 1.00 90.44 174 THR A N 1
ATOM 1422 C CA . THR A 1 174 ? -9.839 8.423 19.064 1.00 90.44 174 THR A CA 1
ATOM 1423 C C . THR A 1 174 ? -10.146 8.101 17.599 1.00 90.44 174 THR A C 1
ATOM 1425 O O . THR A 1 174 ? -9.726 8.797 16.672 1.00 90.44 174 THR A O 1
ATOM 1428 N N . LEU A 1 175 ? -10.957 7.066 17.354 1.00 87.31 175 LEU A N 1
ATOM 1429 C CA . LEU A 1 175 ? -11.432 6.796 15.992 1.00 87.31 175 LEU A CA 1
ATOM 1430 C C . LEU A 1 175 ? -12.292 7.928 15.421 1.00 87.31 175 LEU A C 1
ATOM 1432 O O . LEU A 1 175 ? -12.341 8.078 14.201 1.00 87.31 175 LEU A O 1
ATOM 1436 N N . SER A 1 176 ? -12.990 8.689 16.266 1.00 85.38 176 SER A N 1
ATOM 1437 C CA . SER A 1 176 ? -13.797 9.828 15.821 1.00 85.38 176 SER A CA 1
ATOM 1438 C C . SER A 1 176 ? -12.903 10.962 15.321 1.00 85.38 176 SER A C 1
ATOM 1440 O O . SER A 1 176 ? -13.073 11.436 14.199 1.00 85.38 176 SER A O 1
ATOM 1442 N N . GLU A 1 177 ? -11.880 11.319 16.096 1.00 87.94 177 GLU A N 1
ATOM 1443 C CA . GLU A 1 177 ? -10.890 12.332 15.720 1.00 87.94 177 GLU A CA 1
ATOM 1444 C C . GLU A 1 177 ? -10.125 11.927 14.463 1.00 87.94 177 GLU A C 1
ATOM 1446 O O . GLU A 1 177 ? -10.036 12.718 13.525 1.00 87.94 177 GLU A O 1
ATOM 1451 N N . LEU A 1 178 ? -9.659 10.674 14.383 1.00 86.62 178 LEU A N 1
ATOM 1452 C CA . LEU A 1 178 ? -8.975 10.182 13.189 1.00 86.62 178 LEU A CA 1
ATOM 1453 C C . LEU A 1 178 ? -9.875 10.270 11.950 1.00 86.62 178 LEU A C 1
ATOM 1455 O O . LEU A 1 178 ? -9.425 10.704 10.891 1.00 86.62 178 LEU A O 1
ATOM 1459 N N . LYS A 1 179 ? -11.159 9.901 12.062 1.00 83.44 179 LYS A N 1
ATOM 1460 C CA . LYS A 1 179 ? -12.121 10.060 10.959 1.00 83.44 179 LYS A CA 1
ATOM 1461 C C . LYS A 1 179 ? -12.272 11.526 10.558 1.00 83.44 179 LYS A C 1
ATOM 1463 O O . LYS A 1 179 ? -12.342 11.811 9.367 1.00 83.44 179 LYS A O 1
ATOM 1468 N N . THR A 1 180 ? -12.351 12.440 11.520 1.00 83.75 180 THR A N 1
ATOM 1469 C CA . THR A 1 180 ? -12.475 13.879 11.255 1.00 83.75 180 THR A CA 1
ATOM 1470 C C . THR A 1 180 ? -11.245 14.417 10.532 1.00 83.75 180 THR A C 1
ATOM 1472 O O . THR A 1 180 ? -11.399 15.079 9.508 1.00 83.75 180 THR A O 1
ATOM 1475 N N . LEU A 1 181 ? -10.041 14.052 10.979 1.00 81.44 181 LEU A N 1
ATOM 1476 C CA . LEU A 1 181 ? -8.788 14.413 10.314 1.00 81.44 181 LEU A CA 1
ATOM 1477 C C . LEU A 1 181 ? -8.757 13.875 8.878 1.00 81.44 181 LEU A C 1
ATOM 1479 O O . LEU A 1 181 ? -8.625 14.631 7.923 1.00 81.44 181 LEU A O 1
ATOM 1483 N N . LEU A 1 182 ? -8.992 12.576 8.691 1.00 79.19 182 LEU A N 1
ATOM 1484 C CA . LEU A 1 182 ? -8.978 11.942 7.368 1.00 79.19 182 LEU A CA 1
ATOM 1485 C C . LEU A 1 182 ? -10.072 12.468 6.416 1.00 79.19 182 LEU A C 1
ATOM 1487 O O . LEU A 1 182 ? -9.919 12.375 5.197 1.00 79.19 182 LEU A O 1
ATOM 1491 N N . LYS A 1 183 ? -11.172 13.037 6.927 1.00 78.00 183 LYS A N 1
ATOM 1492 C CA . LYS A 1 183 ? -12.187 13.719 6.104 1.00 78.00 183 LYS A CA 1
ATOM 1493 C C . LYS A 1 183 ? -11.706 15.060 5.550 1.00 78.00 183 LYS A C 1
ATOM 1495 O O . LYS A 1 183 ? -12.074 15.384 4.429 1.00 78.00 183 LYS A O 1
ATOM 1500 N N . GLN A 1 184 ? -10.883 15.819 6.278 1.00 71.94 184 GLN A N 1
ATOM 1501 C CA . GLN A 1 184 ? -10.288 17.069 5.754 1.00 71.94 184 GLN A CA 1
ATOM 1502 C C . GLN A 1 184 ? -9.426 16.797 4.515 1.00 71.94 184 GLN A C 1
ATOM 1504 O O . GLN A 1 184 ? -9.334 17.587 3.582 1.00 71.94 184 GLN A O 1
ATOM 1509 N N . TYR A 1 185 ? -8.837 15.615 4.526 1.00 67.38 185 TYR A N 1
ATOM 1510 C CA . TYR A 1 185 ? -7.871 15.095 3.584 1.00 67.38 185 TYR A CA 1
ATOM 1511 C C . TYR A 1 185 ? -8.492 14.358 2.393 1.00 67.38 185 TYR A C 1
ATOM 1513 O O . TYR A 1 185 ? -7.916 14.283 1.306 1.00 67.38 185 TYR A O 1
ATOM 1521 N N . THR A 1 186 ? -9.702 13.824 2.553 1.00 63.69 186 THR A N 1
ATOM 1522 C CA . THR A 1 186 ? -10.369 13.064 1.498 1.00 63.69 186 THR A CA 1
ATOM 1523 C C . THR A 1 186 ? -11.646 13.750 1.044 1.00 63.69 186 THR A C 1
ATOM 1525 O O . THR A 1 186 ? -12.559 13.989 1.822 1.00 63.69 186 THR A O 1
ATOM 1528 N N . LYS A 1 187 ? -11.791 13.957 -0.272 1.00 57.12 187 LYS A N 1
ATOM 1529 C CA . LYS A 1 187 ? -13.057 14.409 -0.892 1.00 57.12 187 LYS A CA 1
ATOM 1530 C C . LYS A 1 187 ? -14.206 13.380 -0.752 1.00 57.12 187 LYS A C 1
ATOM 1532 O O . LYS A 1 187 ? -15.263 13.540 -1.359 1.00 57.12 187 LYS A O 1
ATOM 1537 N N . SER A 1 188 ? -14.005 12.295 0.002 1.00 56.44 188 SER A N 1
ATOM 1538 C CA . SER A 1 188 ? -14.956 11.197 0.169 1.00 56.44 188 SER A CA 1
ATOM 1539 C C . SER A 1 188 ? -15.947 11.509 1.289 1.00 56.44 188 SER A C 1
ATOM 1541 O O . SER A 1 188 ? -15.581 11.600 2.457 1.00 56.44 188 SER A O 1
ATOM 1543 N N . LYS A 1 189 ? -17.238 11.578 0.943 1.00 52.44 189 LYS A N 1
ATOM 1544 C CA . LYS A 1 189 ? -18.338 11.796 1.901 1.00 52.44 189 LYS A CA 1
ATOM 1545 C C . LYS A 1 189 ? -18.520 10.657 2.915 1.00 52.44 189 LYS A C 1
ATOM 1547 O O . LYS A 1 189 ? -19.129 10.869 3.960 1.00 52.44 189 LYS A O 1
ATOM 1552 N N . VAL A 1 190 ? -18.001 9.460 2.634 1.00 54.22 190 VAL A N 1
ATOM 1553 C CA . VAL A 1 190 ? -18.134 8.293 3.516 1.00 54.22 190 VAL A CA 1
ATOM 1554 C C . VAL A 1 190 ? -16.751 7.744 3.835 1.00 54.22 190 VAL A C 1
ATOM 1556 O O . VAL A 1 190 ? -16.078 7.171 2.977 1.00 54.22 190 VAL A O 1
ATOM 1559 N N . LEU A 1 191 ? -16.339 7.946 5.085 1.00 66.38 191 LEU A N 1
ATOM 1560 C CA . LEU A 1 191 ? -15.160 7.337 5.678 1.00 66.38 191 LEU A CA 1
ATOM 1561 C C . LEU A 1 191 ? -15.608 6.316 6.724 1.00 66.38 191 LEU A C 1
ATOM 1563 O O . LEU A 1 191 ? -15.947 6.662 7.856 1.00 66.38 191 LEU A O 1
ATOM 1567 N N . VAL A 1 192 ? -15.602 5.043 6.336 1.00 70.44 192 VAL A N 1
ATOM 1568 C CA . VAL A 1 192 ? -15.785 3.925 7.264 1.00 70.44 192 VAL A CA 1
ATOM 1569 C C . VAL A 1 192 ? -14.412 3.316 7.513 1.00 70.44 192 VAL A C 1
ATOM 1571 O O . VAL A 1 192 ? -13.824 2.763 6.596 1.00 70.44 192 VAL A O 1
ATOM 1574 N N . LEU A 1 193 ? -13.885 3.421 8.734 1.00 73.31 193 LEU A N 1
ATOM 1575 C CA . LEU A 1 193 ? -12.639 2.735 9.112 1.00 73.31 193 LEU A CA 1
ATOM 1576 C C . LEU A 1 193 ? -12.911 1.267 9.469 1.00 73.31 193 LEU A C 1
ATOM 1578 O O . LEU A 1 193 ? -12.227 0.367 8.993 1.00 73.31 193 LEU A O 1
ATOM 1582 N N . PHE A 1 194 ? -13.981 1.023 10.229 1.00 75.88 194 PHE A N 1
ATOM 1583 C CA . PHE A 1 194 ? -14.433 -0.307 10.629 1.00 75.88 194 PHE A CA 1
ATOM 1584 C C . PHE A 1 194 ? -15.955 -0.413 10.475 1.00 75.88 194 PHE A C 1
ATOM 1586 O O . PHE A 1 194 ? -16.668 0.542 10.777 1.00 75.88 194 PHE A O 1
ATOM 1593 N N . ARG A 1 195 ? -16.456 -1.554 9.976 1.00 68.38 195 ARG A N 1
ATOM 1594 C CA . ARG A 1 195 ? -17.902 -1.800 9.766 1.00 68.38 195 ARG A CA 1
ATOM 1595 C C . ARG A 1 195 ? -18.628 -2.367 10.993 1.00 68.38 195 ARG A C 1
ATOM 1597 O O . ARG A 1 195 ? -19.844 -2.495 10.968 1.00 68.38 195 ARG A O 1
ATOM 1604 N N . ASN A 1 196 ? -17.895 -2.761 12.024 1.00 67.56 196 ASN A N 1
ATOM 1605 C CA . ASN A 1 196 ? -18.427 -3.280 13.282 1.00 67.56 196 ASN A CA 1
ATOM 1606 C C . ASN A 1 196 ? -18.576 -2.152 14.322 1.00 67.56 196 ASN A C 1
ATOM 1608 O O . ASN A 1 196 ? -18.259 -0.995 14.052 1.00 67.56 196 ASN A O 1
ATOM 1612 N N . LYS A 1 197 ? -19.037 -2.498 15.531 1.00 66.62 197 LYS A N 1
ATOM 1613 C CA . LYS A 1 197 ? -19.343 -1.565 16.635 1.00 66.62 197 LYS A CA 1
ATOM 1614 C C . LYS A 1 197 ? -18.138 -0.778 17.187 1.00 66.62 197 LYS A C 1
ATOM 1616 O O . LYS A 1 197 ? -18.264 -0.091 18.183 1.00 66.62 197 LYS A O 1
ATOM 1621 N N . CYS A 1 198 ? -16.969 -0.855 16.554 1.00 70.62 198 CYS A N 1
ATOM 1622 C CA . CYS A 1 198 ? -15.734 -0.210 17.004 1.00 70.62 198 CYS A CA 1
ATOM 1623 C C . CYS A 1 198 ? -15.781 1.318 17.019 1.00 70.62 198 CYS A C 1
ATOM 1625 O O . CYS A 1 198 ? -14.890 1.931 17.596 1.00 70.62 198 CYS A O 1
ATOM 1627 N N . GLY A 1 199 ? -16.746 1.918 16.321 1.00 59.00 199 GLY A N 1
ATOM 1628 C CA . GLY A 1 199 ? -16.929 3.364 16.249 1.00 59.00 199 GLY A CA 1
ATOM 1629 C C . GLY A 1 199 ? -18.259 3.857 16.809 1.00 59.00 199 GLY A C 1
ATOM 1630 O O . GLY A 1 199 ? -18.689 4.910 16.343 1.00 59.00 199 GLY A O 1
ATOM 1631 N N . ALA A 1 200 ? -18.904 3.071 17.679 1.00 42.38 200 ALA A N 1
ATOM 1632 C CA . ALA A 1 200 ? -20.018 3.506 18.518 1.00 42.38 200 ALA A CA 1
ATOM 1633 C C . ALA A 1 200 ? -19.472 3.999 19.861 1.00 42.38 200 ALA A C 1
ATOM 1635 O O . ALA A 1 200 ? -18.505 3.364 20.343 1.00 42.38 200 ALA A O 1
#

Solvent-accessible surface area (backbone atoms only — not comparable to full-atom values): 11626 Å² total; per-residue (Å²): 132,78,60,74,56,62,61,72,74,74,55,50,47,85,42,67,45,22,44,93,90,38,80,65,38,29,32,40,30,29,32,72,44,26,38,63,43,30,30,41,35,67,25,53,78,51,94,59,54,68,83,76,86,72,56,68,39,58,47,43,63,66,40,77,87,47,60,64,41,50,37,44,53,71,65,51,41,72,80,40,72,93,64,78,64,56,78,40,36,66,50,73,72,72,42,59,98,52,98,58,78,94,76,66,66,73,54,69,60,60,27,69,32,43,37,37,19,34,48,40,59,79,61,103,39,55,44,65,54,96,92,36,80,55,32,53,47,44,54,22,41,38,41,36,42,32,36,55,48,99,85,67,47,63,75,48,57,28,25,35,40,27,53,64,52,98,85,55,62,78,44,74,42,45,54,67,56,46,48,55,56,53,43,80,75,36,97,31,91,44,84,53,90,64,94,60,71,56,81,111

Foldseek 3Di:
DDDDWPDPPPQWDWAQAAAPNDGAWIFTAGQVQQDTQKIKGAAAQDPDDDPDPFDWDAVCQQPVPDDRHTDGPVVVCVVVPPGDRQNRHDDPVLCPPHPDDPDDNDDPNGHHFIKMKGFDDFDVAASADPNDGRHTDGQKIKMKTFHADPVRHTPAIWMWMWTPDPPIDIDTGHPVVVQVVVVVGDPTPDDDPDPDPNND

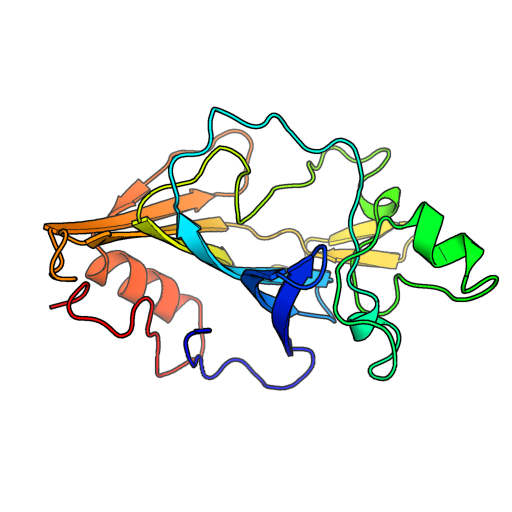Secondary structure (DSSP, 8-state):
--------STTEEEEEEEETTEEEEEEEEETTTTEEEEEEEEE---S------S-EE-HHHH-TTS-SB-EEHHHHHHHSTT--GGGSS--HHHHTTSS-----SS-TT--SEEEEEEEE---S-EEEETTEEEEEPPSEEEEEEEEE-TTS-EEEEEEEEEESSSS---EEE-HHHHHHHHHHH---S---S-SSGGG-

Radius of gyration: 17.25 Å; Cα contacts (8 Å, |Δi|>4): 380; chains: 1; bounding box: 40×37×45 Å

pLDDT: mean 79.82, std 14.54, range [37.78, 96.0]

InterPro domains:
  IPR001604 DNA/RNA non-specific endonuclease/pyrophosphatase/phosphodiesterase domain [PF01223] (17-113)
  IPR001604 DNA/RNA non-specific endonuclease/pyrophosphatase/phosphodiesterase domain [SM00892] (21-191)
  IPR018524 DNA/RNA non-specific endonuclease, active site [PS01070] (101-109)
  IPR020821 ENPP1-3/EXOG-like, endonuclease/phosphodiesterase domain [SM00477] (22-200)
  IPR039015 Endonuclease domain-containing 1 protein [PTHR21472] (10-112)
  IPR044925 His-Me finger superfamily [SSF54060] (15-170)
  IPR044929 DNA/RNA non-specific endonuclease superfamily [G3DSA:3.40.570.10] (3-119)

Nearest PDB structures (foldseek):
  7vzn-assembly1_A  TM=6.009E-01  e=2.183E+00  Streptomyces hygroscopicus
  7vzu-assembly1_A  TM=5.580E-01  e=2.439E+00  Streptomyces hygroscopicus
  2ich-assembly2_B  TM=5.860E-01  e=5.013E+00  Nitrosomonas europaea
  2ich-assembly1_A  TM=3.178E-01  e=2.880E+00  Nitrosomonas europaea
  5edj-assembly1_A  TM=2.106E-01  e=2.183E+00  Neisseria meningitidis MC58

Organism: Anguilla anguilla (NCBI:txid7936)

Sequence (200 aa):
MVPKWNVPKRNTVCLCQRFNNRYHFATLYNTYHRIAIYSAYRFQTGGGGGREKYWYIEPQLVDRSWNKDMEVEEDLAINHMGVYFGQSQALNEDYINTTYDRGHLNPNGHHTGLRAGGRHPFQNNWIIKNNNPRVNIPDYIWNAYCCLDKKGWPIRSGGAIANNTDQTSVKSCTLSELKTLLKQYTKSKVLVLFRNKCGA